Protein AF-A0A8X7BPE3-F1 (afdb_monomer)

Mean predicted aligned error: 6.21 Å

Structure (mmCIF, N/CA/C/O backbone):
data_AF-A0A8X7BPE3-F1
#
_entry.id   AF-A0A8X7BPE3-F1
#
loop_
_atom_site.group_PDB
_atom_site.id
_atom_site.type_symbol
_atom_site.label_atom_id
_atom_site.label_alt_id
_atom_site.label_comp_id
_atom_site.label_asym_id
_atom_site.label_entity_id
_atom_site.label_seq_id
_atom_site.pdbx_PDB_ins_code
_atom_site.Cartn_x
_atom_site.Cartn_y
_atom_site.Cartn_z
_atom_site.occupancy
_atom_site.B_iso_or_equiv
_atom_site.auth_seq_id
_atom_site.auth_comp_id
_atom_site.auth_asym_id
_atom_site.auth_atom_id
_atom_site.pdbx_PDB_model_num
ATOM 1 N N . MET A 1 1 ? 16.958 24.529 -6.391 1.00 48.56 1 MET A N 1
ATOM 2 C CA . MET A 1 1 ? 16.242 23.291 -6.793 1.00 48.56 1 MET A CA 1
ATOM 3 C C . MET A 1 1 ? 17.180 22.118 -7.125 1.00 48.56 1 MET A C 1
ATOM 5 O O . MET A 1 1 ? 17.005 21.049 -6.556 1.00 48.56 1 MET A O 1
ATOM 9 N N . ALA A 1 2 ? 18.217 22.294 -7.958 1.00 57.84 2 ALA A N 1
ATOM 10 C CA . ALA A 1 2 ? 19.121 21.201 -8.363 1.00 57.84 2 ALA A CA 1
ATOM 11 C C . ALA A 1 2 ? 19.972 20.578 -7.229 1.00 57.84 2 ALA A C 1
ATOM 13 O O . ALA A 1 2 ? 20.276 19.390 -7.275 1.00 57.84 2 ALA A O 1
ATOM 14 N N . GLN A 1 3 ? 20.348 21.346 -6.200 1.00 59.84 3 GLN A N 1
ATOM 15 C CA . GLN A 1 3 ? 21.132 20.833 -5.063 1.00 59.84 3 GLN A CA 1
ATOM 16 C C . GLN A 1 3 ? 20.310 19.937 -4.124 1.00 59.84 3 GLN A C 1
ATOM 18 O O . GLN A 1 3 ? 20.802 18.891 -3.713 1.00 59.84 3 GLN A O 1
ATOM 23 N N . LEU A 1 4 ? 19.047 20.291 -3.860 1.00 63.16 4 LEU A N 1
ATOM 24 C CA . LEU A 1 4 ? 18.110 19.456 -3.097 1.00 63.16 4 LEU A CA 1
ATOM 25 C C . LEU A 1 4 ? 17.845 18.131 -3.812 1.00 63.16 4 LEU A C 1
ATOM 27 O O . LEU A 1 4 ? 17.922 17.078 -3.193 1.00 63.16 4 LEU A O 1
ATOM 31 N N . LEU A 1 5 ? 17.632 18.168 -5.132 1.00 63.88 5 LEU A N 1
ATOM 32 C CA . LEU A 1 5 ? 17.463 16.955 -5.935 1.00 63.88 5 LEU A CA 1
ATOM 33 C C . LEU A 1 5 ? 18.710 16.063 -5.897 1.00 63.88 5 LEU A C 1
ATOM 35 O O . LEU A 1 5 ? 18.585 14.860 -5.690 1.00 63.88 5 LEU A O 1
ATOM 39 N N . LYS A 1 6 ? 19.915 16.634 -6.029 1.00 64.81 6 LYS A N 1
ATOM 40 C CA . LYS A 1 6 ? 21.178 15.882 -5.917 1.00 64.81 6 LYS A CA 1
ATOM 41 C C . LYS A 1 6 ? 21.373 15.277 -4.525 1.00 64.81 6 LYS A C 1
ATOM 43 O O . LYS A 1 6 ? 21.838 14.146 -4.417 1.00 64.81 6 LYS A O 1
ATOM 48 N N . TRP A 1 7 ? 21.005 16.003 -3.473 1.00 63.69 7 TRP A N 1
ATOM 49 C CA . TRP A 1 7 ? 21.092 15.535 -2.092 1.00 63.69 7 TRP A CA 1
ATOM 50 C C . TRP A 1 7 ? 20.082 14.419 -1.794 1.00 63.69 7 TRP A C 1
ATOM 52 O O . TRP A 1 7 ? 20.483 13.364 -1.308 1.00 63.69 7 TRP A O 1
ATOM 62 N N . CYS A 1 8 ? 18.815 14.578 -2.194 1.00 60.31 8 CYS A N 1
ATOM 63 C CA . CYS A 1 8 ? 17.805 13.520 -2.109 1.00 60.31 8 CYS A CA 1
ATOM 64 C C . CYS A 1 8 ? 18.257 12.264 -2.857 1.00 60.31 8 CYS A C 1
ATOM 66 O O . CYS A 1 8 ? 18.203 11.167 -2.308 1.00 60.31 8 CYS A O 1
ATOM 68 N N . ASN A 1 9 ? 18.779 12.425 -4.077 1.00 64.81 9 ASN A N 1
ATOM 69 C CA . ASN A 1 9 ? 19.257 11.300 -4.877 1.00 64.81 9 ASN A CA 1
ATOM 70 C C . ASN A 1 9 ? 20.447 10.595 -4.197 1.00 64.81 9 ASN A C 1
ATOM 72 O O . ASN A 1 9 ? 20.504 9.371 -4.133 1.00 64.81 9 ASN A O 1
ATOM 76 N N . ARG A 1 10 ? 21.357 11.354 -3.574 1.00 63.41 10 ARG A N 1
ATOM 77 C CA . ARG A 1 10 ? 22.477 10.803 -2.796 1.00 63.41 10 ARG A CA 1
ATOM 78 C C . ARG A 1 10 ? 22.010 10.006 -1.576 1.00 63.41 10 ARG A C 1
ATOM 80 O O . ARG A 1 10 ? 22.575 8.956 -1.286 1.00 63.41 10 ARG A O 1
ATOM 87 N N . ILE A 1 11 ? 20.981 10.461 -0.867 1.00 60.16 11 ILE A N 1
ATOM 88 C CA . ILE A 1 11 ? 20.431 9.737 0.292 1.00 60.16 11 ILE A CA 1
ATOM 89 C C . ILE A 1 11 ? 19.712 8.461 -0.154 1.00 60.16 11 ILE A C 1
ATOM 91 O O . ILE A 1 11 ? 19.909 7.407 0.450 1.00 60.16 11 ILE A O 1
ATOM 95 N N . VAL A 1 12 ? 18.945 8.528 -1.245 1.00 68.25 12 VAL A N 1
ATOM 96 C CA . VAL A 1 12 ? 18.270 7.362 -1.835 1.00 68.25 12 VAL A CA 1
ATOM 97 C C . VAL A 1 12 ? 19.273 6.289 -2.253 1.00 68.25 12 VAL A C 1
ATOM 99 O O . VAL A 1 12 ? 19.051 5.116 -1.968 1.00 68.25 12 VAL A O 1
ATOM 102 N N . VAL A 1 13 ? 20.396 6.682 -2.857 1.00 65.00 13 VAL A N 1
ATOM 103 C CA . VAL A 1 13 ? 21.435 5.744 -3.308 1.00 65.00 13 VAL A CA 1
ATOM 104 C C . VAL A 1 13 ? 22.275 5.198 -2.147 1.00 65.00 13 VAL A C 1
ATOM 106 O O . VAL A 1 13 ? 22.645 4.028 -2.163 1.00 65.00 13 VAL A O 1
ATOM 109 N N . THR A 1 14 ? 22.572 6.007 -1.125 1.00 67.25 14 THR A N 1
ATOM 110 C CA . THR A 1 14 ? 23.426 5.579 0.004 1.00 67.25 14 THR A CA 1
ATOM 111 C C . THR A 1 14 ? 22.692 4.727 1.036 1.00 67.25 14 THR A C 1
ATOM 113 O O . THR A 1 14 ? 23.295 3.832 1.621 1.00 67.25 14 THR A O 1
ATOM 116 N N . HIS A 1 15 ? 21.399 4.974 1.266 1.00 71.69 15 HIS A N 1
ATOM 117 C CA . HIS A 1 15 ? 20.597 4.242 2.249 1.00 71.69 15 HIS A CA 1
ATOM 118 C C . HIS A 1 15 ? 19.234 3.817 1.678 1.00 71.69 15 HIS A C 1
ATOM 120 O O . HIS A 1 15 ? 18.197 4.188 2.236 1.00 71.69 15 HIS A O 1
ATOM 126 N N . PRO A 1 16 ? 19.212 2.992 0.614 1.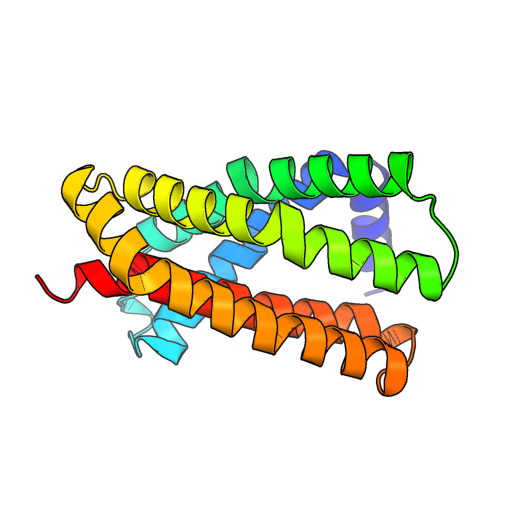00 72.75 16 PRO A N 1
ATOM 127 C CA . PRO A 1 16 ? 17.992 2.646 -0.121 1.00 72.75 16 PRO A CA 1
ATOM 128 C C . PRO A 1 16 ? 16.933 1.963 0.751 1.00 72.75 16 PRO A C 1
ATOM 130 O O . PRO A 1 16 ? 15.740 2.135 0.533 1.00 72.75 16 PRO A O 1
ATOM 133 N N . TRP A 1 17 ? 17.355 1.221 1.781 1.00 75.75 17 TRP A N 1
ATOM 134 C CA . TRP A 1 17 ? 16.440 0.652 2.773 1.00 75.75 17 TRP A CA 1
ATOM 135 C C . TRP A 1 17 ? 15.708 1.754 3.541 1.00 75.75 17 TRP A C 1
ATOM 137 O O . TRP A 1 17 ? 14.483 1.773 3.593 1.00 75.75 17 TRP A O 1
ATOM 147 N N . LYS A 1 18 ? 16.457 2.670 4.167 1.00 78.81 18 LYS A N 1
ATOM 148 C CA . LYS A 1 18 ? 15.892 3.655 5.099 1.00 78.81 18 LYS A CA 1
ATOM 149 C C . LYS A 1 18 ? 14.981 4.630 4.366 1.00 78.81 18 LYS A C 1
ATOM 151 O O . LYS A 1 18 ? 13.908 4.948 4.865 1.00 78.81 18 LYS A O 1
ATOM 156 N N . THR A 1 19 ? 15.383 5.055 3.171 1.00 82.00 19 THR A N 1
ATOM 157 C CA . THR A 1 19 ? 14.570 5.940 2.336 1.00 82.00 19 THR A CA 1
ATOM 158 C C . THR A 1 19 ? 13.284 5.268 1.893 1.00 82.00 19 THR A C 1
ATOM 160 O O . THR A 1 19 ? 12.226 5.854 2.068 1.00 82.00 19 THR A O 1
ATOM 163 N N . GLN A 1 20 ? 13.333 4.022 1.418 1.00 84.75 20 GLN A N 1
ATOM 164 C CA . GLN A 1 20 ? 12.128 3.313 0.995 1.00 84.75 20 GLN A CA 1
ATOM 165 C C . GLN A 1 20 ? 11.129 3.125 2.146 1.00 84.75 20 GLN A C 1
ATOM 167 O O . GLN A 1 20 ? 9.933 3.353 1.949 1.00 84.75 20 GLN A O 1
ATOM 172 N N . LEU A 1 21 ? 11.604 2.757 3.343 1.00 89.25 21 LEU A N 1
ATOM 173 C CA . LEU A 1 21 ? 10.738 2.622 4.517 1.00 89.25 21 LEU A CA 1
ATOM 174 C C . LEU A 1 21 ? 10.070 3.956 4.876 1.00 89.25 21 LEU A C 1
ATOM 176 O O . LEU A 1 21 ? 8.846 4.027 4.974 1.00 89.25 21 LEU A O 1
ATOM 180 N N . LEU A 1 22 ? 10.866 5.021 5.020 1.00 89.69 22 LEU A N 1
ATOM 181 C CA . LEU A 1 22 ? 10.372 6.336 5.434 1.00 89.69 22 LEU A CA 1
ATOM 182 C C . LEU A 1 22 ? 9.453 6.967 4.386 1.00 89.69 22 LEU A C 1
ATOM 184 O O . LEU A 1 22 ? 8.417 7.526 4.735 1.00 89.69 22 LEU A O 1
ATOM 188 N N . THR A 1 23 ? 9.794 6.859 3.101 1.00 88.94 23 THR A N 1
ATOM 189 C CA . THR A 1 23 ? 8.970 7.398 2.016 1.00 88.94 23 THR A CA 1
ATOM 190 C C . THR A 1 23 ? 7.629 6.676 1.927 1.00 88.94 23 THR A C 1
ATOM 192 O O . THR A 1 23 ? 6.611 7.332 1.732 1.00 88.94 23 THR A O 1
ATOM 195 N N . THR A 1 24 ? 7.593 5.355 2.128 1.00 91.31 24 THR A N 1
ATOM 196 C CA . THR A 1 24 ? 6.330 4.597 2.123 1.00 91.31 24 THR A CA 1
ATOM 197 C C . THR A 1 24 ? 5.465 4.950 3.331 1.00 91.31 24 THR A C 1
ATOM 199 O O . THR A 1 24 ? 4.272 5.192 3.172 1.00 91.31 24 THR A O 1
ATOM 202 N N . GLY A 1 25 ? 6.059 5.046 4.526 1.00 93.31 25 GLY A N 1
ATOM 203 C CA . GLY A 1 25 ? 5.356 5.511 5.723 1.00 93.31 25 GLY A CA 1
ATOM 204 C C . GLY A 1 25 ? 4.753 6.901 5.543 1.00 93.31 25 GLY A C 1
ATOM 205 O O . GLY A 1 25 ? 3.567 7.104 5.792 1.00 93.31 25 GLY A O 1
ATOM 206 N N . PHE A 1 26 ? 5.544 7.846 5.035 1.00 94.19 26 PHE A N 1
ATOM 207 C CA . PHE A 1 26 ? 5.082 9.204 4.753 1.00 94.19 26 PHE A CA 1
ATOM 208 C C . PHE A 1 26 ? 3.960 9.240 3.705 1.00 94.19 26 PHE A C 1
ATOM 210 O O . PHE A 1 26 ? 2.970 9.957 3.874 1.00 94.19 26 PHE A O 1
ATOM 217 N N . LEU A 1 27 ? 4.091 8.447 2.637 1.00 93.12 27 LEU A N 1
ATOM 218 C CA . LEU A 1 27 ? 3.077 8.334 1.593 1.00 93.12 27 LEU A CA 1
ATOM 219 C C . LEU A 1 27 ? 1.754 7.816 2.165 1.00 93.12 27 LEU A C 1
ATOM 221 O O . LEU A 1 27 ? 0.709 8.403 1.897 1.00 93.12 27 LEU A O 1
ATOM 225 N N . MET A 1 28 ? 1.788 6.755 2.973 1.00 95.12 28 MET A N 1
ATOM 226 C CA . MET A 1 28 ? 0.581 6.190 3.583 1.00 95.12 28 MET A CA 1
ATOM 227 C C . MET A 1 28 ? -0.048 7.132 4.611 1.00 95.12 28 MET A C 1
ATOM 229 O O . MET A 1 28 ? -1.265 7.279 4.617 1.00 95.12 28 MET A O 1
ATOM 233 N N . ALA A 1 29 ? 0.759 7.833 5.411 1.00 95.12 29 ALA A N 1
ATOM 234 C CA . ALA A 1 29 ? 0.270 8.865 6.325 1.00 95.12 29 ALA A CA 1
ATOM 235 C C . ALA A 1 29 ? -0.461 9.989 5.574 1.00 95.12 29 ALA A C 1
ATOM 237 O O . ALA A 1 29 ? -1.569 10.375 5.937 1.00 95.12 29 ALA A O 1
ATOM 238 N N . THR A 1 30 ? 0.132 10.475 4.481 1.00 94.94 30 THR A N 1
ATOM 239 C CA . THR A 1 30 ? -0.481 11.508 3.636 1.00 94.94 30 THR A CA 1
ATOM 240 C C . THR A 1 30 ? -1.756 10.986 2.973 1.00 94.94 30 THR A C 1
ATOM 242 O O . THR A 1 30 ? -2.759 11.691 2.913 1.00 94.94 30 THR A O 1
ATOM 245 N N . SER A 1 31 ? -1.747 9.733 2.521 1.00 94.38 31 SER A N 1
ATOM 246 C CA . SER A 1 31 ? -2.910 9.092 1.902 1.00 94.38 31 SER A CA 1
ATOM 247 C C . SER A 1 31 ? -4.083 8.958 2.875 1.00 94.38 31 SER A C 1
ATOM 249 O O . SER A 1 31 ? -5.224 9.154 2.463 1.00 94.38 31 SER A O 1
ATOM 251 N N . ASP A 1 32 ? -3.813 8.678 4.154 1.00 95.44 32 ASP A N 1
ATOM 252 C CA . ASP A 1 32 ? -4.830 8.627 5.209 1.00 95.44 32 ASP A CA 1
ATOM 253 C C . ASP A 1 32 ? -5.394 10.018 5.538 1.00 95.44 32 ASP A C 1
ATOM 255 O O . ASP A 1 32 ? -6.607 10.173 5.636 1.00 95.44 32 ASP A O 1
ATOM 259 N N . VAL A 1 33 ? -4.555 11.060 5.588 1.00 95.12 33 VAL A N 1
ATOM 260 C CA . VAL A 1 33 ? -5.036 12.452 5.707 1.00 95.12 33 VAL A CA 1
ATOM 261 C C . VAL A 1 33 ? -5.970 12.812 4.546 1.00 95.12 33 VAL A C 1
ATOM 263 O O . VAL A 1 33 ? -7.022 13.424 4.753 1.00 95.12 33 VAL A O 1
ATOM 266 N N . ILE A 1 34 ? -5.623 12.404 3.322 1.00 93.94 34 ILE A N 1
ATOM 267 C CA . ILE A 1 34 ? -6.484 12.596 2.148 1.00 93.94 34 ILE A CA 1
ATOM 268 C C . ILE A 1 34 ? -7.774 11.780 2.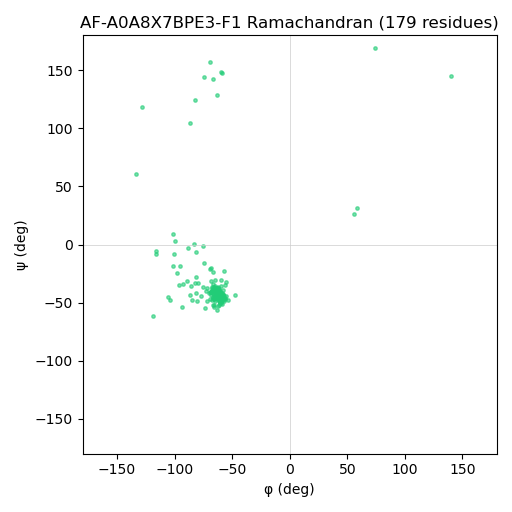289 1.00 93.94 34 ILE A C 1
ATOM 270 O O . ILE A 1 34 ? -8.837 12.287 1.955 1.00 93.94 34 ILE A O 1
ATOM 274 N N . ALA A 1 35 ? -7.727 10.557 2.820 1.00 93.19 35 ALA A N 1
ATOM 275 C CA . ALA A 1 35 ? -8.926 9.739 3.012 1.00 93.19 35 ALA A CA 1
ATOM 276 C C . ALA A 1 35 ? -9.895 10.413 3.991 1.00 93.19 35 ALA A C 1
ATOM 278 O O . ALA A 1 35 ? -11.073 10.591 3.681 1.00 93.19 35 ALA A O 1
ATOM 279 N N . GLN A 1 36 ? -9.375 10.884 5.124 1.00 92.56 36 GLN A N 1
ATOM 280 C CA . GLN A 1 36 ? -10.162 11.577 6.139 1.00 92.56 36 GLN A CA 1
ATOM 281 C C . GLN A 1 36 ? -10.787 12.879 5.606 1.00 92.56 36 GLN A C 1
ATOM 283 O O . GLN A 1 36 ? -11.942 13.181 5.892 1.00 92.56 36 GLN A O 1
ATOM 288 N N . THR A 1 37 ? -10.055 13.648 4.796 1.00 92.50 37 THR A N 1
ATOM 289 C CA . THR A 1 37 ? -10.525 14.957 4.308 1.00 92.50 37 THR A CA 1
ATOM 290 C C . THR A 1 37 ? -11.367 14.874 3.034 1.00 92.50 37 THR A C 1
ATOM 292 O O . THR A 1 37 ? -12.398 15.535 2.942 1.00 92.50 37 THR A O 1
ATOM 295 N N . ALA A 1 38 ? -10.961 14.075 2.047 1.00 91.25 38 ALA A N 1
ATOM 296 C CA . ALA A 1 38 ? -11.590 14.027 0.727 1.00 91.25 38 ALA A CA 1
ATOM 297 C C . ALA A 1 38 ? -12.690 12.962 0.610 1.00 91.25 38 ALA A C 1
ATOM 299 O O . ALA A 1 38 ? -13.671 13.193 -0.095 1.00 91.25 38 ALA A O 1
ATOM 300 N N . ILE A 1 39 ? -12.548 11.816 1.290 1.00 90.06 39 ILE A N 1
ATOM 301 C CA . ILE A 1 39 ? -13.542 10.728 1.245 1.00 90.06 39 ILE A CA 1
ATOM 302 C C . ILE A 1 39 ? -14.524 10.865 2.407 1.00 90.06 39 ILE A C 1
ATOM 304 O O . ILE A 1 39 ? -15.730 10.954 2.193 1.00 90.06 39 ILE A O 1
ATOM 308 N N . GLU A 1 40 ? -14.009 10.950 3.634 1.00 89.19 40 GLU A N 1
ATOM 309 C CA . GLU A 1 40 ? -14.836 11.034 4.848 1.00 89.19 40 GLU A CA 1
ATOM 310 C C . GLU A 1 40 ? -15.340 12.456 5.134 1.00 89.19 40 GLU A C 1
ATOM 312 O O . GLU A 1 40 ? -16.162 12.650 6.026 1.00 89.19 40 GLU A O 1
ATOM 317 N N . LYS A 1 41 ? -14.878 13.455 4.365 1.00 90.06 41 LYS A N 1
ATOM 318 C CA . LYS A 1 41 ? -15.283 14.869 4.464 1.00 90.06 41 LYS A CA 1
ATOM 319 C C . LYS A 1 41 ? -15.086 15.480 5.862 1.00 90.06 41 LYS A C 1
ATOM 321 O O . LYS A 1 41 ? -15.769 16.446 6.207 1.00 90.06 41 LYS A O 1
ATOM 326 N N . LYS A 1 42 ? -14.138 14.959 6.651 1.00 88.12 42 LYS A N 1
ATOM 327 C CA . LYS A 1 42 ? -13.770 15.519 7.959 1.00 88.12 42 LYS A CA 1
ATOM 328 C C . LYS A 1 42 ? -13.121 16.887 7.788 1.00 88.12 42 LYS A C 1
ATOM 330 O O . LYS A 1 42 ? -12.333 17.117 6.864 1.00 88.12 42 LYS A O 1
ATOM 335 N N . LYS A 1 43 ? -13.408 17.809 8.707 1.00 89.69 43 LYS A N 1
ATOM 336 C CA . LYS A 1 43 ? -12.704 19.099 8.757 1.00 89.69 43 LYS A CA 1
ATOM 337 C C . LYS A 1 43 ? -11.255 18.877 9.187 1.00 89.69 43 LYS A C 1
ATOM 339 O O . LYS A 1 43 ? -10.945 17.934 9.902 1.00 89.69 43 LYS A O 1
ATOM 344 N N . VAL A 1 44 ? -10.362 19.811 8.853 1.00 83.44 44 VAL A N 1
ATOM 345 C CA . VAL A 1 44 ? -8.932 19.723 9.226 1.00 83.44 44 VAL A CA 1
ATOM 346 C C . VAL A 1 44 ? -8.725 19.546 10.740 1.00 83.44 44 VAL A C 1
ATOM 348 O O . VAL A 1 44 ? -7.801 18.862 11.163 1.00 83.44 44 VAL A O 1
ATOM 351 N N . LYS A 1 45 ? -9.608 20.121 11.567 1.00 86.12 45 LYS A N 1
ATOM 352 C CA . LYS A 1 45 ? -9.564 19.987 13.035 1.00 86.12 45 LYS A CA 1
ATOM 353 C C . LYS A 1 45 ? -10.030 18.620 13.554 1.00 86.12 45 LYS A C 1
ATOM 355 O O . LYS A 1 45 ? -9.780 18.308 14.709 1.00 86.12 45 LYS A O 1
ATOM 360 N N . GLU A 1 46 ? -10.716 17.844 12.723 1.00 88.31 46 GLU A N 1
ATOM 361 C CA . GLU A 1 46 ? -11.285 16.528 13.044 1.00 88.31 46 GLU A CA 1
ATOM 362 C C . GLU A 1 46 ? -10.391 15.384 12.538 1.00 88.31 46 GLU A C 1
ATOM 364 O O . GLU A 1 46 ? -10.748 14.217 12.676 1.00 88.31 46 GLU A O 1
ATOM 369 N N . ILE A 1 47 ? -9.232 15.703 11.945 1.00 90.88 47 ILE A N 1
ATOM 370 C CA . ILE A 1 47 ? -8.249 14.699 11.529 1.00 90.88 47 ILE A CA 1
ATOM 371 C C . ILE A 1 47 ? -7.742 13.961 12.767 1.00 90.88 47 ILE A C 1
ATOM 373 O O . ILE A 1 47 ? -7.275 14.582 13.719 1.00 90.88 47 ILE A O 1
ATOM 377 N N . GLU A 1 48 ? -7.774 12.634 12.721 1.00 92.56 48 GLU A N 1
ATOM 378 C CA . GLU A 1 48 ? -7.338 11.741 13.791 1.00 92.56 48 GLU A CA 1
ATOM 379 C C . GLU A 1 48 ? -5.828 11.459 13.690 1.00 92.56 48 GLU A C 1
ATOM 381 O O . GLU A 1 48 ? -5.408 10.643 12.859 1.00 92.56 48 GLU A O 1
ATOM 386 N N . PRO A 1 49 ? -4.972 12.052 14.547 1.00 92.88 49 PRO A N 1
ATOM 387 C CA . PRO A 1 49 ? -3.519 11.916 14.409 1.00 92.88 49 PRO A CA 1
ATOM 388 C C . PRO A 1 49 ? -3.035 10.492 14.693 1.00 92.88 49 PRO A C 1
ATOM 390 O O . PRO A 1 49 ? -2.064 10.028 14.097 1.00 92.88 49 PRO A O 1
ATOM 393 N N . LEU A 1 50 ? -3.730 9.771 15.580 1.00 93.00 50 LEU A N 1
ATOM 394 C CA . LEU A 1 50 ? -3.422 8.377 15.892 1.00 93.00 50 LEU A CA 1
ATOM 395 C C . LEU A 1 50 ? -3.625 7.473 14.671 1.00 93.00 50 LEU A C 1
ATOM 397 O O . LEU A 1 50 ? -2.816 6.578 14.429 1.00 93.00 50 LEU A O 1
ATOM 401 N N . ARG A 1 51 ? -4.671 7.723 13.878 1.00 91.94 51 ARG A N 1
ATOM 402 C CA . ARG A 1 51 ? -4.948 6.982 12.646 1.00 91.94 51 ARG A CA 1
ATOM 403 C C . ARG A 1 51 ? -3.870 7.240 11.593 1.00 91.94 51 ARG A C 1
ATOM 405 O O . ARG A 1 51 ? -3.299 6.285 11.069 1.00 91.94 51 ARG A O 1
ATOM 412 N N . VAL A 1 52 ? -3.484 8.502 11.408 1.00 95.06 52 VAL A N 1
ATOM 413 C CA . VAL A 1 52 ? -2.356 8.881 10.539 1.00 95.06 52 VAL A CA 1
ATOM 414 C C . VAL A 1 52 ? -1.063 8.191 10.993 1.00 95.06 52 VAL A C 1
ATOM 416 O O . VAL A 1 52 ? -0.333 7.632 10.175 1.00 95.06 52 VAL A O 1
ATOM 419 N N . GLY A 1 53 ? -0.803 8.159 12.305 1.00 95.00 53 GLY A N 1
ATOM 420 C CA . GLY A 1 53 ? 0.343 7.467 12.898 1.00 95.00 53 GLY A CA 1
ATOM 421 C C . GLY A 1 53 ? 0.333 5.952 12.660 1.00 95.00 53 GLY A C 1
ATOM 422 O O . GLY A 1 53 ? 1.366 5.380 12.310 1.00 95.00 53 GLY A O 1
ATOM 423 N N . ARG A 1 54 ? -0.830 5.295 12.769 1.00 94.31 54 ARG A N 1
ATOM 424 C CA . ARG A 1 54 ? -0.995 3.866 12.440 1.00 94.31 54 ARG A CA 1
ATOM 425 C C . ARG A 1 54 ? -0.708 3.590 10.966 1.00 94.31 54 ARG A C 1
ATOM 427 O O . ARG A 1 54 ? -0.012 2.626 10.666 1.00 94.31 54 ARG A O 1
ATOM 434 N N . PHE A 1 55 ? -1.176 4.442 10.054 1.00 93.81 55 PHE A N 1
ATOM 435 C CA . PHE A 1 55 ? -0.886 4.311 8.621 1.00 93.81 55 PHE A CA 1
ATOM 436 C C . PHE A 1 55 ? 0.586 4.569 8.292 1.00 93.81 55 PHE A C 1
ATOM 438 O O . PHE A 1 55 ? 1.168 3.844 7.482 1.00 93.81 55 PHE A O 1
ATOM 445 N N . ALA A 1 56 ? 1.223 5.524 8.973 1.00 95.81 56 ALA A N 1
ATOM 446 C CA . ALA A 1 56 ? 2.666 5.731 8.888 1.00 95.81 56 ALA A CA 1
ATOM 447 C C . ALA A 1 56 ? 3.441 4.480 9.332 1.00 95.81 56 ALA A C 1
ATOM 449 O O . ALA A 1 56 ? 4.386 4.051 8.661 1.00 95.81 56 ALA A O 1
ATOM 450 N N . PHE A 1 57 ? 3.019 3.871 10.443 1.00 95.62 57 PHE A N 1
ATOM 451 C CA . PHE A 1 57 ? 3.609 2.647 10.975 1.00 95.62 57 PHE A CA 1
ATOM 452 C C . PHE A 1 57 ? 3.394 1.454 10.037 1.00 95.62 57 PHE A C 1
ATOM 454 O O . PHE A 1 57 ? 4.359 0.770 9.701 1.00 95.62 57 PHE A O 1
ATOM 461 N N . LEU A 1 58 ? 2.171 1.246 9.537 1.00 94.44 58 LEU A N 1
ATOM 462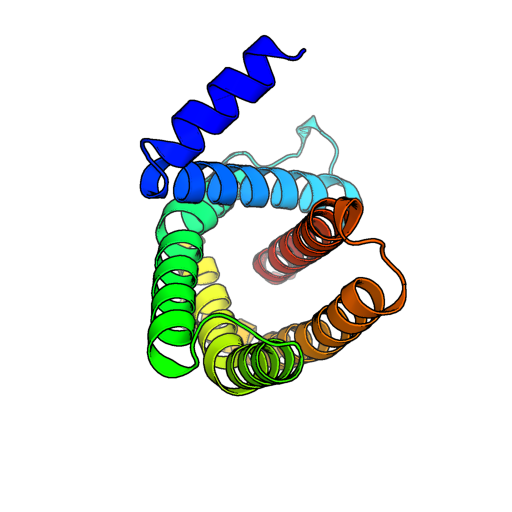 C CA . LEU A 1 58 ? 1.862 0.229 8.526 1.00 94.44 58 LEU A CA 1
ATOM 463 C C . LEU A 1 58 ? 2.761 0.379 7.296 1.00 94.44 58 LEU A C 1
ATOM 465 O O . LEU A 1 58 ? 3.365 -0.597 6.852 1.00 94.44 58 LEU A O 1
ATOM 469 N N . GLY A 1 59 ? 2.909 1.599 6.778 1.00 92.31 59 GLY A N 1
ATOM 470 C CA . GLY A 1 59 ? 3.767 1.868 5.627 1.00 92.31 59 GLY A CA 1
ATOM 471 C C . GLY A 1 59 ? 5.236 1.544 5.883 1.00 92.31 59 GLY A C 1
ATOM 472 O O . GLY A 1 59 ? 5.879 0.882 5.067 1.00 92.31 59 GLY A O 1
ATOM 473 N N . THR A 1 60 ? 5.755 1.967 7.035 1.00 92.56 60 THR A N 1
ATOM 474 C CA . THR A 1 60 ? 7.182 1.859 7.374 1.00 92.56 60 THR A CA 1
ATOM 475 C C . THR A 1 60 ? 7.580 0.444 7.792 1.00 92.56 60 THR A C 1
ATOM 477 O O . THR A 1 60 ? 8.624 -0.053 7.373 1.00 92.56 60 THR A O 1
ATOM 480 N N . CYS A 1 61 ? 6.775 -0.208 8.629 1.00 93.81 61 CYS A N 1
ATOM 481 C CA . CYS A 1 61 ? 7.147 -1.444 9.320 1.00 93.81 61 CYS A CA 1
ATOM 482 C C . CYS A 1 61 ? 6.550 -2.704 8.688 1.00 93.81 61 CYS A C 1
ATOM 484 O O . CYS A 1 61 ? 7.067 -3.791 8.931 1.00 93.81 61 CYS A O 1
ATOM 486 N N . PHE A 1 62 ? 5.502 -2.578 7.870 1.00 93.81 62 PHE A N 1
ATOM 487 C CA . PHE A 1 62 ? 4.826 -3.723 7.261 1.00 93.81 62 PHE A CA 1
ATOM 488 C C . PHE A 1 62 ? 4.893 -3.683 5.730 1.00 93.81 62 PHE A C 1
ATOM 490 O O . PHE A 1 62 ? 5.511 -4.549 5.112 1.00 93.81 62 PHE A O 1
ATOM 497 N N . VAL A 1 63 ? 4.330 -2.648 5.104 1.00 93.19 63 VAL A N 1
ATOM 498 C CA . VAL A 1 63 ? 4.194 -2.573 3.642 1.00 93.19 63 VAL A CA 1
ATOM 499 C C . VAL A 1 63 ? 5.555 -2.485 2.954 1.00 93.19 63 VAL A C 1
ATOM 501 O O . VAL A 1 63 ? 5.848 -3.287 2.067 1.00 93.19 63 VAL A O 1
ATOM 504 N N . ALA A 1 64 ? 6.418 -1.553 3.366 1.00 91.88 64 ALA A N 1
ATOM 505 C CA . ALA A 1 64 ? 7.698 -1.348 2.693 1.00 91.88 64 ALA A CA 1
ATOM 506 C C . ALA A 1 64 ? 8.667 -2.546 2.795 1.00 91.88 64 ALA A C 1
ATOM 508 O O . ALA A 1 64 ? 9.224 -2.922 1.758 1.00 91.88 64 ALA A O 1
ATOM 509 N N . PRO A 1 65 ? 8.865 -3.200 3.963 1.00 93.69 65 PRO A N 1
ATOM 510 C CA . PRO A 1 65 ? 9.712 -4.391 4.048 1.00 93.69 65 PRO A CA 1
ATOM 511 C C . PRO A 1 65 ? 9.192 -5.560 3.204 1.00 93.69 65 PRO A C 1
ATOM 513 O O . PRO A 1 65 ? 9.983 -6.223 2.524 1.00 93.69 65 PRO A O 1
ATOM 516 N N . ILE A 1 66 ? 7.873 -5.793 3.207 1.00 93.50 66 ILE A N 1
ATOM 517 C CA . ILE A 1 66 ? 7.248 -6.883 2.447 1.00 93.50 66 ILE A CA 1
ATOM 518 C C . ILE A 1 66 ? 7.386 -6.632 0.945 1.00 93.50 66 ILE A C 1
ATOM 520 O O . ILE A 1 66 ? 7.919 -7.489 0.240 1.00 93.50 66 ILE A O 1
ATOM 524 N N . LEU A 1 67 ? 6.993 -5.447 0.459 1.00 90.69 67 LEU A N 1
ATOM 525 C CA . LEU A 1 67 ? 7.104 -5.094 -0.960 1.00 90.69 67 LEU A CA 1
ATOM 526 C C . LEU A 1 67 ? 8.547 -5.177 -1.450 1.00 90.69 67 LEU A C 1
ATOM 528 O O . LEU A 1 67 ? 8.814 -5.735 -2.510 1.00 90.69 67 LEU A O 1
ATOM 532 N N . ARG A 1 68 ? 9.504 -4.665 -0.670 1.00 89.56 68 ARG A N 1
ATOM 533 C CA . ARG A 1 68 ? 10.925 -4.739 -1.023 1.00 89.56 68 ARG A CA 1
ATOM 534 C C . ARG A 1 68 ? 11.397 -6.182 -1.161 1.00 89.56 68 ARG A C 1
ATOM 536 O O . ARG A 1 68 ? 12.095 -6.514 -2.116 1.00 89.56 68 ARG A O 1
ATOM 543 N N . THR A 1 69 ? 11.039 -7.031 -0.203 1.00 90.94 69 THR A N 1
ATOM 544 C CA . THR A 1 69 ? 11.425 -8.446 -0.216 1.00 90.94 69 THR A CA 1
ATOM 545 C C . THR A 1 69 ? 10.814 -9.157 -1.417 1.00 90.94 69 THR A C 1
ATOM 547 O O . THR A 1 69 ? 11.528 -9.850 -2.139 1.00 90.94 69 THR A O 1
ATOM 550 N N . TRP A 1 70 ? 9.532 -8.914 -1.687 1.00 92.56 70 TRP A N 1
ATOM 551 C CA . TRP A 1 70 ? 8.825 -9.477 -2.830 1.00 92.56 70 TRP A CA 1
ATOM 552 C C . TRP A 1 70 ? 9.427 -9.044 -4.171 1.00 92.56 70 TRP A C 1
ATOM 554 O O . TRP A 1 70 ? 9.756 -9.893 -4.999 1.00 92.56 70 TRP A O 1
ATOM 564 N N . TYR A 1 71 ? 9.676 -7.747 -4.368 1.00 88.25 71 TYR A N 1
ATOM 565 C CA . TYR A 1 71 ? 10.302 -7.267 -5.599 1.00 88.25 71 TYR A CA 1
ATOM 566 C C . TYR A 1 71 ? 11.714 -7.828 -5.786 1.00 88.25 71 TYR A C 1
ATOM 568 O O . TYR A 1 71 ? 12.065 -8.220 -6.895 1.00 88.25 71 TYR A O 1
ATOM 576 N N . ASN A 1 72 ? 12.502 -7.981 -4.716 1.00 88.31 72 ASN A N 1
ATOM 577 C CA . ASN A 1 72 ? 13.801 -8.656 -4.805 1.00 88.31 72 ASN A CA 1
ATOM 578 C C . ASN A 1 72 ? 13.671 -10.128 -5.240 1.00 88.31 72 ASN A C 1
ATOM 580 O O . ASN A 1 72 ? 14.524 -10.620 -5.979 1.00 88.31 72 ASN A O 1
ATOM 584 N N . VAL A 1 73 ? 12.628 -10.838 -4.795 1.00 90.06 73 VAL A N 1
ATOM 585 C CA . VAL A 1 73 ? 12.334 -12.212 -5.242 1.00 90.06 73 VAL A CA 1
ATOM 586 C C . VAL A 1 73 ? 11.950 -12.227 -6.721 1.00 90.06 73 VAL A C 1
ATOM 588 O O . VAL A 1 73 ? 12.490 -13.033 -7.479 1.00 90.06 73 VAL A O 1
ATOM 591 N N . LEU A 1 74 ? 11.080 -11.316 -7.163 1.00 86.88 74 LEU A N 1
ATOM 592 C CA . LEU A 1 74 ? 10.689 -11.201 -8.572 1.00 86.88 74 LEU A CA 1
ATOM 593 C C . LEU A 1 74 ? 11.879 -10.888 -9.486 1.00 86.88 74 LEU A C 1
ATOM 595 O O . LEU A 1 74 ? 12.007 -11.488 -10.553 1.00 86.88 74 LEU A O 1
ATOM 599 N N . GLU A 1 75 ? 12.778 -9.992 -9.071 1.00 86.62 75 GLU A N 1
ATOM 600 C CA . GLU A 1 75 ? 13.990 -9.681 -9.837 1.00 86.62 75 GLU A CA 1
ATOM 601 C C . GLU A 1 75 ? 14.919 -10.895 -9.958 1.00 86.62 75 GLU A C 1
ATOM 603 O O . GLU A 1 75 ? 15.381 -11.209 -11.055 1.00 86.62 75 GLU A O 1
ATOM 608 N N . LYS A 1 76 ? 15.150 -11.624 -8.857 1.00 87.00 76 LYS A N 1
ATOM 609 C CA . LYS A 1 76 ? 16.014 -12.818 -8.855 1.00 87.00 76 LYS A CA 1
ATOM 610 C C . LYS A 1 76 ? 15.442 -13.981 -9.664 1.00 87.00 76 LYS A C 1
ATOM 612 O O . LYS A 1 76 ? 16.208 -14.743 -10.241 1.00 87.00 76 LYS A O 1
ATOM 617 N N . THR A 1 77 ? 14.120 -14.140 -9.684 1.00 86.31 77 THR A N 1
ATOM 618 C CA . THR A 1 77 ? 13.456 -15.290 -10.321 1.00 86.31 77 THR A CA 1
ATOM 619 C C . THR A 1 77 ? 13.135 -15.068 -11.797 1.00 86.31 77 THR A C 1
ATOM 621 O O . THR A 1 77 ? 13.140 -16.029 -12.561 1.00 86.31 77 THR A O 1
ATOM 624 N N . MET A 1 78 ? 12.857 -13.829 -12.218 1.00 82.38 78 MET A N 1
ATOM 625 C CA . MET A 1 78 ? 12.384 -13.531 -13.581 1.00 82.38 78 MET A CA 1
ATOM 626 C C . MET A 1 78 ? 13.341 -12.668 -14.410 1.00 82.38 78 MET A C 1
ATOM 628 O O . MET A 1 78 ? 13.090 -12.476 -15.599 1.00 82.38 78 MET A O 1
ATOM 632 N N . GLY A 1 79 ? 14.432 -12.166 -13.819 1.00 75.94 79 GLY A N 1
ATOM 633 C CA . GLY A 1 79 ? 15.405 -11.301 -14.490 1.00 75.94 79 GLY A CA 1
ATOM 634 C C . GLY A 1 79 ? 14.894 -9.874 -14.723 1.00 75.94 79 GLY A C 1
ATOM 635 O O . GLY A 1 79 ? 13.718 -9.575 -14.532 1.00 75.94 79 GLY A O 1
ATOM 636 N N . ALA A 1 80 ? 15.780 -8.961 -15.129 1.00 64.56 80 ALA A N 1
ATOM 637 C CA . ALA A 1 80 ? 15.510 -7.518 -15.074 1.00 64.56 80 ALA A CA 1
ATOM 638 C C . ALA A 1 80 ? 14.965 -6.880 -16.373 1.00 64.56 80 ALA A C 1
ATOM 640 O O . ALA A 1 80 ? 14.410 -5.784 -16.310 1.00 64.56 80 ALA A O 1
ATOM 641 N N . VAL A 1 81 ? 15.106 -7.507 -17.554 1.00 66.50 81 VAL A N 1
ATOM 642 C CA . VAL A 1 81 ? 15.024 -6.763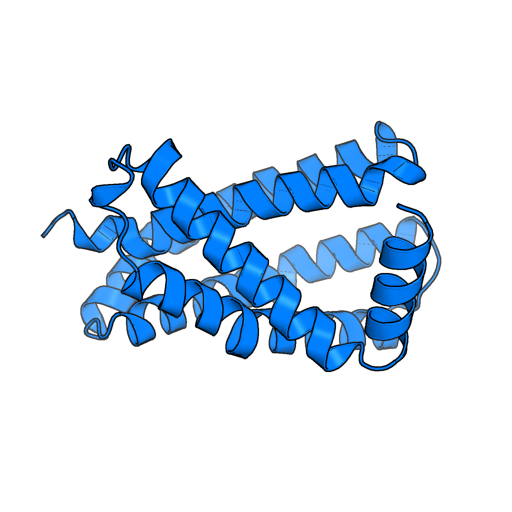 -18.834 1.00 66.50 81 VAL A CA 1
ATOM 643 C C . VAL A 1 81 ? 14.036 -7.357 -19.844 1.00 66.50 81 VAL A C 1
ATOM 645 O O . VAL A 1 81 ? 14.236 -8.453 -20.352 1.00 66.50 81 VAL A O 1
ATOM 648 N N . GLY A 1 82 ? 13.008 -6.584 -20.212 1.00 66.81 82 GLY A N 1
ATOM 649 C CA . GLY A 1 82 ? 12.128 -6.858 -21.360 1.00 66.81 82 GLY A CA 1
ATOM 650 C C . GLY A 1 82 ? 10.649 -6.561 -21.091 1.00 66.81 82 GLY A C 1
ATOM 651 O O . GLY A 1 82 ? 10.154 -6.793 -19.990 1.00 66.81 82 GLY A O 1
ATOM 652 N N . ARG A 1 83 ? 9.907 -6.080 -22.104 1.00 64.69 83 ARG A N 1
ATOM 653 C CA . ARG A 1 83 ? 8.461 -5.773 -21.976 1.00 64.69 83 ARG A CA 1
ATOM 654 C C . ARG A 1 83 ? 7.639 -7.003 -21.572 1.00 64.69 83 ARG A C 1
ATOM 656 O O . ARG A 1 83 ? 6.796 -6.910 -20.685 1.00 64.69 83 ARG A O 1
ATOM 663 N N . THR A 1 84 ? 7.937 -8.159 -22.163 1.00 73.94 84 THR A N 1
ATOM 664 C CA . THR A 1 84 ? 7.286 -9.439 -21.836 1.00 73.94 84 THR A CA 1
ATOM 665 C C . THR A 1 84 ? 7.581 -9.881 -20.401 1.00 73.94 84 THR A C 1
ATOM 667 O O . THR A 1 84 ? 6.701 -10.405 -19.724 1.00 73.94 84 THR A O 1
ATOM 670 N N . ILE A 1 85 ? 8.792 -9.608 -19.900 1.00 80.50 85 ILE A N 1
ATOM 671 C CA . ILE A 1 85 ? 9.169 -9.887 -18.507 1.00 80.50 85 ILE A CA 1
ATOM 672 C C . ILE A 1 85 ? 8.397 -8.972 -17.552 1.00 80.50 85 ILE A C 1
ATOM 674 O O . ILE A 1 85 ? 7.892 -9.445 -16.538 1.00 80.50 85 ILE A O 1
ATOM 678 N N . GLY A 1 86 ? 8.233 -7.690 -17.896 1.00 79.38 86 GLY A N 1
ATOM 679 C CA . GLY A 1 86 ? 7.422 -6.747 -17.119 1.00 79.38 86 GLY A CA 1
ATOM 680 C C . GLY A 1 86 ? 5.963 -7.193 -16.975 1.00 79.38 86 GLY A C 1
ATOM 681 O O . GLY A 1 86 ? 5.441 -7.227 -15.863 1.00 79.38 86 GLY A O 1
ATOM 682 N N . LEU A 1 87 ? 5.331 -7.619 -18.074 1.00 80.25 87 LEU A N 1
ATOM 683 C CA . LEU A 1 87 ? 3.967 -8.162 -18.042 1.00 80.25 87 LEU A CA 1
ATOM 684 C C . LEU A 1 87 ? 3.879 -9.444 -17.208 1.00 80.25 87 LEU A C 1
ATOM 686 O O . LEU A 1 87 ? 2.965 -9.587 -16.401 1.00 80.25 87 LEU A O 1
ATOM 690 N N . ARG A 1 88 ? 4.852 -10.353 -17.339 1.00 84.62 88 ARG A N 1
ATOM 691 C CA . ARG A 1 88 ? 4.892 -11.589 -16.546 1.00 84.62 88 ARG A CA 1
ATOM 692 C C . ARG A 1 88 ? 5.035 -11.309 -15.048 1.00 84.62 88 ARG A C 1
ATOM 694 O O . ARG A 1 88 ? 4.308 -11.903 -14.256 1.00 84.62 88 ARG A O 1
ATOM 701 N N . LYS A 1 89 ? 5.927 -10.388 -14.665 1.00 86.62 89 LYS A N 1
ATOM 702 C CA . LYS A 1 89 ? 6.092 -9.943 -13.272 1.00 86.62 89 LYS A CA 1
ATOM 703 C C . LYS A 1 89 ? 4.799 -9.350 -12.727 1.00 86.62 89 LYS A C 1
ATOM 705 O O . LYS A 1 89 ? 4.395 -9.719 -11.633 1.00 86.62 89 LYS A O 1
ATOM 710 N N . MET A 1 90 ? 4.124 -8.502 -13.507 1.00 86.81 90 MET A N 1
ATOM 711 C CA . MET A 1 90 ? 2.824 -7.941 -13.134 1.00 86.81 90 MET A CA 1
ATOM 712 C C . MET A 1 90 ? 1.782 -9.041 -12.920 1.00 86.81 90 MET A C 1
ATOM 714 O O . MET A 1 90 ? 1.103 -9.040 -11.904 1.00 86.81 90 MET A O 1
ATOM 718 N N . MET A 1 91 ? 1.667 -10.011 -13.830 1.00 88.56 91 MET A N 1
ATOM 719 C CA . MET A 1 91 ? 0.709 -11.109 -13.664 1.00 88.56 91 MET A CA 1
ATOM 720 C C . MET A 1 91 ? 0.989 -11.924 -12.400 1.00 88.56 91 MET A C 1
ATOM 722 O O . MET A 1 91 ? 0.063 -12.251 -11.667 1.00 88.56 91 MET A O 1
ATOM 726 N N . VAL A 1 92 ? 2.255 -12.229 -12.114 1.00 91.12 92 VAL A N 1
ATOM 727 C CA . VAL A 1 92 ? 2.619 -12.995 -10.914 1.00 91.12 92 VAL A CA 1
ATOM 728 C C . VAL A 1 92 ? 2.365 -12.191 -9.640 1.00 91.12 92 VAL A C 1
ATOM 730 O O . VAL A 1 92 ? 1.839 -12.731 -8.669 1.00 91.12 92 VAL A O 1
ATOM 733 N N . ASP A 1 93 ? 2.686 -10.901 -9.652 1.00 90.31 93 ASP A N 1
ATOM 734 C CA . ASP A 1 93 ? 2.392 -9.984 -8.553 1.00 90.31 93 ASP A CA 1
ATOM 735 C C . ASP A 1 93 ? 0.887 -9.913 -8.254 1.00 90.31 93 ASP A C 1
ATOM 737 O O . ASP A 1 93 ? 0.455 -10.044 -7.108 1.00 90.31 93 ASP A O 1
ATOM 741 N N . GLN A 1 94 ? 0.068 -9.790 -9.295 1.00 91.25 94 GLN A N 1
ATOM 742 C CA . GLN A 1 94 ? -1.381 -9.695 -9.163 1.00 91.25 94 GLN A CA 1
ATOM 743 C C . GLN A 1 94 ? -2.022 -11.029 -8.755 1.00 91.25 94 GLN A C 1
ATOM 745 O O . GLN A 1 94 ? -2.954 -11.034 -7.958 1.00 91.25 94 GLN A O 1
ATOM 750 N N . LEU A 1 95 ? -1.533 -12.170 -9.248 1.00 90.75 95 LEU A N 1
ATOM 751 C CA . LEU A 1 95 ? -2.154 -13.473 -8.980 1.00 90.75 95 LEU A CA 1
ATOM 752 C C . LEU A 1 95 ? -1.690 -14.121 -7.672 1.00 90.75 95 LEU A C 1
ATOM 754 O O . LEU A 1 95 ? -2.489 -14.783 -7.017 1.00 90.75 95 LEU A O 1
ATOM 758 N N . LEU A 1 96 ? -0.419 -13.963 -7.293 1.00 90.94 96 LEU A N 1
ATOM 759 C CA . LEU A 1 96 ? 0.141 -14.653 -6.125 1.00 90.94 96 LEU A CA 1
ATOM 760 C C . LEU A 1 96 ? 0.288 -13.729 -4.922 1.00 90.94 96 LEU A C 1
ATOM 762 O O . LEU A 1 96 ? -0.097 -14.082 -3.807 1.00 90.94 96 LEU A O 1
ATOM 766 N N . PHE A 1 97 ? 0.860 -12.547 -5.137 1.00 92.81 97 PHE A N 1
ATOM 767 C CA . PHE A 1 97 ? 1.233 -11.670 -4.036 1.00 92.81 97 PHE A CA 1
ATOM 768 C C . PHE A 1 97 ? 0.073 -10.809 -3.564 1.00 92.81 97 PHE A C 1
ATOM 770 O O . PHE A 1 97 ? -0.206 -10.772 -2.370 1.00 92.81 97 PHE A O 1
ATOM 777 N N . THR A 1 98 ? -0.641 -10.173 -4.488 1.00 92.81 98 THR A N 1
ATOM 778 C CA . THR A 1 98 ? -1.719 -9.230 -4.177 1.00 92.81 98 THR A CA 1
ATOM 779 C C . THR A 1 98 ? -2.820 -9.829 -3.287 1.00 92.81 98 THR A C 1
ATOM 781 O O . THR A 1 98 ? -3.140 -9.193 -2.282 1.00 92.81 98 THR A O 1
ATOM 784 N N . PRO A 1 99 ? -3.369 -11.038 -3.544 1.00 93.44 99 PRO A N 1
ATOM 785 C CA . PRO A 1 99 ? -4.412 -11.620 -2.693 1.00 93.44 99 PRO A CA 1
ATOM 786 C C . PRO A 1 99 ? -3.922 -11.825 -1.255 1.00 93.44 99 PRO A C 1
ATOM 788 O O . PRO A 1 99 ? -4.531 -11.353 -0.294 1.00 93.44 99 PRO A O 1
ATOM 791 N N . CYS A 1 100 ? -2.751 -12.452 -1.112 1.00 94.56 100 CYS A N 1
ATOM 792 C CA . CYS A 1 100 ? -2.128 -12.702 0.184 1.00 94.56 100 CYS A CA 1
ATOM 793 C C . CYS A 1 100 ? -1.810 -11.391 0.914 1.00 94.56 100 CYS A C 1
ATOM 795 O O . CYS A 1 100 ? -2.114 -11.234 2.095 1.00 94.56 100 CYS A O 1
ATOM 797 N N . PHE A 1 101 ? -1.226 -10.428 0.202 1.00 94.50 101 PHE A N 1
ATOM 798 C CA . PHE A 1 101 ? -0.840 -9.136 0.747 1.00 94.50 101 PHE A CA 1
ATOM 799 C C . PHE A 1 101 ? -2.048 -8.348 1.253 1.00 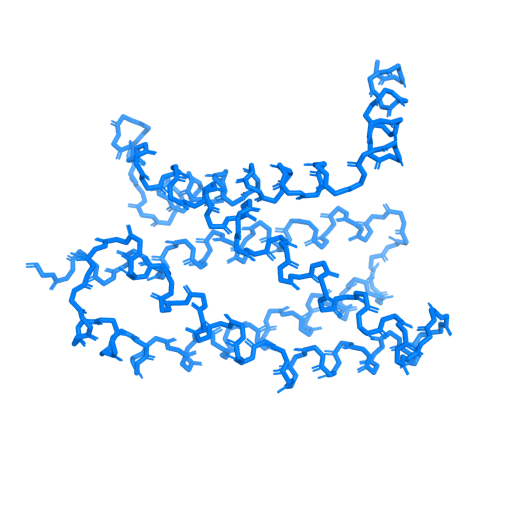94.50 101 PHE A C 1
ATOM 801 O O . PHE A 1 101 ? -1.995 -7.827 2.363 1.00 94.50 101 PHE A O 1
ATOM 808 N N . LEU A 1 102 ? -3.144 -8.289 0.490 1.00 93.69 102 LEU A N 1
ATOM 809 C CA . LEU A 1 102 ? -4.349 -7.560 0.894 1.00 93.69 102 LEU A CA 1
ATOM 810 C C . LEU A 1 102 ? -5.047 -8.211 2.088 1.00 93.69 102 LEU A C 1
ATOM 812 O O . LEU A 1 102 ? -5.464 -7.501 3.002 1.00 93.69 102 LEU A O 1
ATOM 816 N N . GLY A 1 103 ? -5.111 -9.545 2.133 1.00 93.50 103 GLY A N 1
ATOM 817 C CA . GLY A 1 103 ? -5.651 -10.264 3.290 1.00 93.50 103 GLY A CA 1
ATOM 818 C C . GLY A 1 103 ? -4.846 -9.975 4.559 1.00 93.50 103 GLY A C 1
ATOM 819 O O . GLY A 1 103 ? -5.406 -9.602 5.595 1.00 93.50 103 GLY A O 1
ATOM 820 N N . CYS A 1 104 ? -3.515 -10.049 4.465 1.00 94.69 104 CYS A N 1
ATOM 821 C CA . CYS A 1 104 ? -2.626 -9.695 5.569 1.00 94.69 104 CYS A CA 1
ATOM 822 C C . CYS A 1 104 ? -2.735 -8.210 5.943 1.00 94.69 104 CYS A C 1
ATOM 824 O O . CYS A 1 104 ? -2.761 -7.887 7.126 1.00 94.69 104 CYS A O 1
ATOM 826 N N . PHE A 1 105 ? -2.838 -7.307 4.966 1.00 94.06 105 PHE A N 1
ATOM 827 C CA . PHE A 1 105 ? -2.972 -5.871 5.207 1.00 94.06 105 PHE A CA 1
ATOM 828 C C . PHE A 1 105 ? -4.235 -5.545 6.009 1.00 94.06 105 PHE A C 1
ATOM 830 O O . PHE A 1 105 ? -4.146 -4.853 7.021 1.00 94.06 105 PHE A O 1
ATOM 837 N N . LEU A 1 106 ? -5.395 -6.078 5.606 1.00 93.12 106 LEU A N 1
ATOM 838 C CA . LEU A 1 106 ? -6.653 -5.884 6.334 1.00 93.12 106 LEU A CA 1
ATOM 839 C C . LEU A 1 106 ? -6.573 -6.465 7.752 1.00 93.12 106 LEU A C 1
ATOM 841 O O . LEU A 1 106 ? -6.990 -5.813 8.708 1.00 93.12 106 LEU A O 1
ATOM 845 N N . THR A 1 107 ? -5.961 -7.643 7.896 1.00 93.94 107 THR A N 1
ATOM 846 C CA . THR A 1 107 ? -5.765 -8.301 9.196 1.00 93.94 107 THR A CA 1
ATOM 847 C C . THR A 1 107 ? -4.899 -7.464 10.140 1.00 93.94 107 THR A C 1
ATOM 849 O O . THR A 1 107 ? -5.296 -7.175 11.268 1.00 93.94 107 THR A O 1
ATOM 852 N N . VAL A 1 108 ? -3.713 -7.049 9.683 1.00 94.38 108 VAL A N 1
ATOM 853 C CA . VAL A 1 108 ? -2.759 -6.270 10.487 1.00 94.38 108 VAL A CA 1
ATOM 854 C C . VAL A 1 108 ? -3.312 -4.880 10.787 1.00 94.38 108 VAL A C 1
ATOM 856 O O . VAL A 1 108 ? -3.135 -4.380 11.895 1.00 94.38 108 VAL A O 1
ATOM 859 N N . SER A 1 109 ? -4.026 -4.269 9.839 1.00 92.94 109 SER A N 1
ATOM 860 C CA . SER A 1 109 ? -4.694 -2.986 10.057 1.00 92.94 109 SER A CA 1
ATOM 861 C C . SER A 1 109 ? -5.739 -3.071 11.173 1.00 92.94 109 SER A C 1
ATOM 863 O O . SER A 1 109 ? -5.698 -2.262 12.099 1.00 92.94 109 SER A O 1
ATOM 865 N N . GLY A 1 110 ? -6.614 -4.085 11.154 1.00 91.81 110 GLY A N 1
ATOM 866 C CA . GLY A 1 110 ? -7.592 -4.309 12.224 1.00 91.81 110 GLY A CA 1
ATOM 867 C C . GLY A 1 110 ? -6.936 -4.609 13.578 1.00 91.81 110 GLY A C 1
ATOM 868 O O . GLY A 1 110 ? -7.342 -4.067 14.606 1.00 91.81 110 GLY A O 1
ATOM 869 N N . ALA A 1 111 ? -5.850 -5.390 13.582 1.00 93.12 111 ALA A N 1
ATOM 870 C CA . ALA A 1 111 ? -5.083 -5.672 14.795 1.00 93.12 111 ALA A CA 1
ATOM 871 C C . ALA A 1 111 ? -4.443 -4.405 15.397 1.00 93.12 111 ALA A C 1
ATOM 873 O O . ALA A 1 111 ? -4.496 -4.206 16.608 1.00 93.12 111 ALA A O 1
ATOM 874 N N . LEU A 1 112 ? -3.900 -3.504 14.569 1.00 91.88 112 LEU A N 1
ATOM 875 C CA . LEU A 1 112 ? -3.357 -2.209 15.016 1.00 91.88 112 LEU A CA 1
ATOM 876 C C . LEU A 1 112 ? -4.430 -1.232 15.510 1.00 91.88 112 LEU A C 1
ATOM 878 O O . LEU A 1 112 ? -4.124 -0.282 16.235 1.00 91.88 112 LEU A O 1
ATOM 882 N N . GLN A 1 113 ? -5.684 -1.453 15.121 1.00 89.94 113 GLN A N 1
ATOM 883 C CA . GLN A 1 113 ? -6.843 -0.754 15.668 1.00 89.94 113 GLN A CA 1
ATOM 884 C C . GLN A 1 113 ? -7.345 -1.382 16.979 1.00 89.94 113 GLN A C 1
ATOM 886 O O . GLN A 1 113 ? -8.289 -0.857 17.561 1.00 89.94 113 GLN A O 1
ATOM 891 N N . PHE A 1 114 ? -6.702 -2.451 17.468 1.00 91.06 114 PHE A N 1
ATOM 892 C CA . PHE A 1 114 ? -7.105 -3.225 18.648 1.00 91.06 114 PHE A CA 1
ATOM 893 C C . PHE A 1 114 ? -8.515 -3.824 18.536 1.00 91.06 114 PHE A C 1
ATOM 895 O O . PHE A 1 114 ? -9.214 -3.987 19.535 1.00 91.06 114 PHE A O 1
ATOM 902 N N . GLN A 1 115 ? -8.938 -4.168 17.317 1.00 90.06 115 GLN A N 1
ATOM 903 C CA . GLN A 1 115 ? -10.230 -4.808 17.092 1.00 90.06 115 GLN A CA 1
ATOM 904 C C . GLN A 1 115 ? -10.203 -6.286 17.524 1.00 90.06 115 GLN A C 1
ATOM 906 O O . GLN A 1 115 ? -9.194 -6.970 17.317 1.00 90.06 115 GLN A O 1
ATOM 911 N N . PRO A 1 116 ? -11.306 -6.824 18.079 1.00 92.69 116 PRO A N 1
ATOM 912 C CA . PRO A 1 116 ? -11.434 -8.254 18.339 1.00 92.69 116 PRO A CA 1
ATOM 913 C C . PRO A 1 116 ? -11.310 -9.079 17.053 1.00 92.69 116 PRO A C 1
ATOM 915 O O . PRO A 1 116 ? -11.759 -8.661 15.986 1.00 92.69 116 PRO A O 1
ATOM 918 N N . TRP A 1 117 ? -10.776 -10.299 17.160 1.00 92.44 117 TRP A N 1
ATOM 919 C CA . TRP A 1 117 ? -10.598 -11.186 16.003 1.00 92.44 117 TRP A CA 1
ATOM 920 C C . TRP A 1 117 ? -11.899 -11.466 15.236 1.00 92.44 117 TRP A C 1
ATOM 922 O O . TRP A 1 117 ? -11.874 -11.559 14.012 1.00 92.44 117 TRP A O 1
ATOM 932 N N . SER A 1 118 ? -13.036 -11.564 15.932 1.00 92.50 118 SER A N 1
ATOM 933 C CA . SER A 1 118 ? -14.353 -11.724 15.301 1.00 92.50 118 SER A CA 1
ATOM 934 C C . SER A 1 118 ? -14.673 -10.571 14.345 1.00 92.50 118 SER A C 1
ATOM 936 O O . SER A 1 118 ? -15.031 -10.817 13.198 1.00 92.50 118 SER A O 1
ATOM 938 N N . VAL A 1 119 ? -14.442 -9.329 14.779 1.00 90.94 119 VAL A N 1
ATOM 939 C CA . VAL A 1 119 ? -14.660 -8.115 13.975 1.00 90.94 119 VAL A CA 1
ATOM 940 C C . VAL A 1 119 ? -13.721 -8.083 12.771 1.00 90.94 119 VAL A C 1
ATOM 942 O O . VAL A 1 119 ? -14.158 -7.819 11.654 1.00 90.94 119 VAL A O 1
ATOM 945 N N . ILE A 1 120 ? -12.441 -8.414 12.972 1.00 92.12 120 ILE A N 1
ATOM 946 C CA . ILE A 1 120 ? -11.449 -8.469 11.887 1.00 92.12 120 ILE A CA 1
ATOM 947 C C . ILE A 1 120 ? -11.854 -9.513 10.841 1.00 92.12 120 ILE A C 1
ATOM 949 O O . ILE A 1 120 ? -11.822 -9.240 9.641 1.00 92.12 120 ILE A O 1
ATOM 953 N N . LYS A 1 121 ? -12.261 -10.707 11.283 1.00 93.31 121 LYS A N 1
ATOM 954 C CA . LYS A 1 121 ? -12.678 -11.795 10.395 1.00 93.31 121 LYS A CA 1
ATOM 955 C C . LYS A 1 121 ? -13.923 -11.419 9.594 1.00 93.31 121 LYS A C 1
ATOM 957 O O . LYS A 1 121 ? -13.949 -11.638 8.384 1.00 93.31 121 LYS A O 1
ATOM 962 N N . ASP A 1 122 ? -14.925 -10.831 10.240 1.00 91.88 122 ASP A N 1
ATOM 963 C CA . ASP A 1 122 ? -16.148 -10.389 9.567 1.00 91.88 122 ASP A CA 1
ATOM 964 C C . ASP A 1 122 ? -15.864 -9.285 8.551 1.00 91.88 122 ASP A C 1
ATOM 966 O O . ASP A 1 122 ? -16.377 -9.327 7.431 1.00 91.88 122 ASP A O 1
ATOM 970 N N . LYS A 1 123 ? -14.983 -8.344 8.900 1.00 87.81 123 LYS A N 1
ATOM 971 C CA . LYS A 1 123 ? -14.515 -7.298 7.990 1.00 87.81 123 LYS A CA 1
ATOM 972 C C . LYS A 1 123 ? -13.827 -7.882 6.759 1.00 87.81 123 LYS A C 1
ATOM 974 O O . LYS A 1 123 ? -14.166 -7.512 5.640 1.00 87.81 123 LYS A O 1
ATOM 979 N N . ILE A 1 124 ? -12.901 -8.825 6.945 1.00 92.25 124 ILE A N 1
ATOM 980 C CA . ILE A 1 124 ? -12.229 -9.506 5.830 1.00 92.25 124 ILE A CA 1
ATOM 981 C C . ILE A 1 124 ? -13.262 -10.215 4.952 1.00 92.25 124 ILE A C 1
ATOM 983 O O . ILE A 1 124 ? -13.251 -10.024 3.744 1.00 92.25 124 ILE A O 1
ATOM 987 N N . ASN A 1 125 ? -14.196 -10.971 5.529 1.00 91.44 125 ASN A N 1
ATOM 988 C CA . ASN A 1 125 ? -15.208 -11.684 4.744 1.00 91.44 125 ASN A CA 1
ATOM 989 C C . ASN A 1 125 ? -16.085 -10.750 3.897 1.00 91.44 125 ASN A C 1
ATOM 991 O O . ASN A 1 125 ? -16.463 -11.120 2.786 1.00 91.44 125 ASN A O 1
ATOM 995 N N . LYS A 1 126 ? -16.401 -9.556 4.408 1.00 89.19 126 LYS A N 1
ATOM 996 C CA . LYS A 1 126 ? -17.236 -8.570 3.711 1.00 89.19 126 LYS A CA 1
ATOM 997 C C . LYS A 1 126 ? -16.458 -7.777 2.663 1.00 89.19 126 LYS A C 1
ATOM 999 O O . LYS A 1 126 ? -16.906 -7.659 1.529 1.00 89.19 126 LYS A O 1
ATOM 1004 N N . GLU A 1 127 ? -15.296 -7.246 3.030 1.00 88.81 127 GLU A N 1
ATOM 1005 C CA . GLU A 1 127 ? -14.600 -6.231 2.232 1.00 88.81 127 GLU A CA 1
ATOM 1006 C C . GLU A 1 127 ? -13.495 -6.812 1.342 1.00 88.81 127 GLU A C 1
ATOM 1008 O O . GLU A 1 127 ? -13.148 -6.212 0.326 1.00 88.81 127 GLU A O 1
ATOM 1013 N N . TYR A 1 128 ? -12.925 -7.976 1.676 1.00 92.81 128 TYR A N 1
ATOM 1014 C CA . TYR A 1 128 ? -11.743 -8.502 0.982 1.00 92.81 128 TYR A CA 1
ATOM 1015 C C . TYR A 1 128 ? -11.964 -8.672 -0.521 1.00 92.81 128 TYR A C 1
ATOM 1017 O O . TYR A 1 128 ? -11.133 -8.236 -1.317 1.00 92.81 128 TYR A O 1
ATOM 1025 N N . PHE A 1 129 ? -13.086 -9.276 -0.920 1.00 93.25 129 PHE A N 1
ATOM 1026 C CA . PHE A 1 129 ? -13.385 -9.499 -2.334 1.00 93.25 129 PHE A CA 1
ATOM 1027 C C . PHE A 1 129 ? -13.593 -8.192 -3.093 1.00 93.25 129 PHE A C 1
ATOM 1029 O O . PHE A 1 129 ? -13.158 -8.077 -4.238 1.00 93.25 129 PHE A O 1
ATOM 1036 N N . GLU A 1 130 ? -14.216 -7.201 -2.461 1.00 92.50 130 GLU A N 1
ATOM 1037 C CA . GLU A 1 130 ? -14.408 -5.884 -3.057 1.00 92.50 130 GLU A CA 1
ATOM 1038 C C . GLU A 1 130 ? -13.070 -5.157 -3.221 1.00 92.50 130 GLU A C 1
ATOM 1040 O O . GLU A 1 130 ? -12.745 -4.699 -4.316 1.00 92.50 130 GLU A O 1
ATOM 1045 N N . VAL A 1 131 ? -12.235 -5.139 -2.179 1.00 93.56 131 VAL A N 1
ATOM 1046 C CA . VAL A 1 131 ? -10.888 -4.554 -2.228 1.00 93.56 131 VAL A CA 1
ATOM 1047 C C . VAL A 1 131 ? -10.028 -5.245 -3.289 1.00 93.56 131 VAL A C 1
ATOM 1049 O O . VAL A 1 131 ? -9.359 -4.565 -4.069 1.00 93.56 131 VAL A O 1
ATOM 1052 N N . LEU A 1 132 ? -10.071 -6.577 -3.370 1.00 94.31 132 LEU A N 1
ATOM 1053 C CA . LEU A 1 132 ? -9.332 -7.351 -4.366 1.00 94.31 132 LEU A CA 1
ATOM 1054 C C . LEU A 1 132 ? -9.818 -7.054 -5.791 1.00 94.31 132 LEU A C 1
ATOM 1056 O O . LEU A 1 132 ? -9.009 -6.830 -6.690 1.00 94.31 132 LEU A O 1
ATOM 1060 N N . LYS A 1 133 ? -11.136 -6.991 -6.002 1.00 94.06 133 LYS A N 1
ATOM 1061 C CA . LYS A 1 133 ? -11.727 -6.641 -7.298 1.00 94.06 133 LYS A CA 1
ATOM 1062 C C . LYS A 1 133 ? -11.330 -5.229 -7.727 1.00 94.06 133 LYS A C 1
ATOM 1064 O O . LYS A 1 133 ? -10.899 -5.044 -8.863 1.00 94.06 133 LYS A O 1
ATOM 1069 N N . THR A 1 134 ? -11.417 -4.250 -6.828 1.00 94.50 134 THR A N 1
ATOM 1070 C CA . THR A 1 134 ? -10.995 -2.868 -7.097 1.00 94.50 134 THR A CA 1
ATOM 1071 C C . THR A 1 134 ? -9.506 -2.806 -7.431 1.00 94.50 134 THR A C 1
ATOM 1073 O O . THR A 1 134 ? -9.120 -2.110 -8.369 1.00 94.50 134 THR A O 1
ATOM 1076 N N . ASN A 1 135 ? -8.668 -3.590 -6.743 1.00 94.50 135 ASN A N 1
ATOM 1077 C CA . ASN A 1 135 ? -7.245 -3.702 -7.056 1.00 94.50 135 ASN A CA 1
ATOM 1078 C C . ASN A 1 135 ? -7.014 -4.195 -8.498 1.00 94.50 135 ASN A C 1
ATOM 1080 O O . ASN A 1 135 ? -6.293 -3.549 -9.262 1.00 94.50 135 ASN A O 1
ATOM 1084 N N . TYR A 1 136 ? -7.698 -5.272 -8.893 1.00 93.31 136 TYR A N 1
ATOM 1085 C CA . TYR A 1 136 ? -7.614 -5.853 -10.237 1.00 93.31 136 TYR A CA 1
ATOM 1086 C C . TYR A 1 136 ? -8.233 -4.999 -11.340 1.00 93.31 136 TYR A C 1
ATOM 1088 O O . TYR A 1 136 ? -7.883 -5.160 -12.506 1.00 93.31 136 TYR A O 1
ATOM 1096 N N . MET A 1 137 ? -9.126 -4.073 -11.010 1.00 92.50 137 MET A N 1
ATOM 1097 C CA . MET A 1 137 ? -9.608 -3.084 -11.972 1.00 92.50 137 MET A CA 1
ATOM 1098 C C . MET A 1 137 ? -8.623 -1.925 -12.115 1.00 92.50 137 MET A C 1
ATOM 1100 O O . MET A 1 137 ? -8.354 -1.471 -13.229 1.00 92.50 137 MET A O 1
ATOM 1104 N N . LEU A 1 138 ? -8.060 -1.460 -11.000 1.00 93.19 138 LEU A N 1
ATOM 1105 C CA . LEU A 1 138 ? -7.201 -0.284 -10.965 1.00 93.19 138 LEU A CA 1
ATOM 1106 C C . LEU A 1 138 ? -5.824 -0.557 -11.575 1.00 93.19 138 LEU A C 1
ATOM 1108 O O . LEU A 1 138 ? -5.401 0.161 -12.481 1.00 93.19 138 LEU A O 1
ATOM 1112 N N . TRP A 1 139 ? -5.111 -1.574 -11.086 1.00 91.19 139 TRP A N 1
ATOM 1113 C CA . TRP A 1 139 ? -3.692 -1.749 -11.402 1.00 91.19 139 TRP A CA 1
ATOM 1114 C C . TRP A 1 139 ? -3.432 -2.205 -12.835 1.00 91.19 139 TRP A C 1
ATOM 1116 O O . TRP A 1 139 ? -2.630 -1.548 -13.497 1.00 91.19 139 TRP A O 1
ATOM 1126 N N . PRO A 1 140 ? -4.105 -3.234 -13.380 1.00 88.25 140 PRO A N 1
ATOM 1127 C CA . PRO A 1 140 ? -3.971 -3.582 -14.793 1.00 88.25 140 PRO A CA 1
ATOM 1128 C C . PRO A 1 140 ? -4.277 -2.404 -15.724 1.00 88.25 140 PRO A C 1
ATOM 1130 O O . PRO A 1 140 ? -3.496 -2.125 -16.634 1.00 88.25 140 PRO A O 1
ATOM 1133 N N . SER A 1 141 ? -5.346 -1.649 -15.455 1.00 90.69 141 SER A N 1
ATOM 1134 C CA . SER A 1 141 ? -5.705 -0.460 -16.239 1.00 90.69 141 SER A CA 1
ATOM 1135 C C . SER A 1 141 ? -4.628 0.622 -16.152 1.00 90.69 141 SER A C 1
ATOM 1137 O O . SER A 1 141 ? -4.179 1.145 -17.1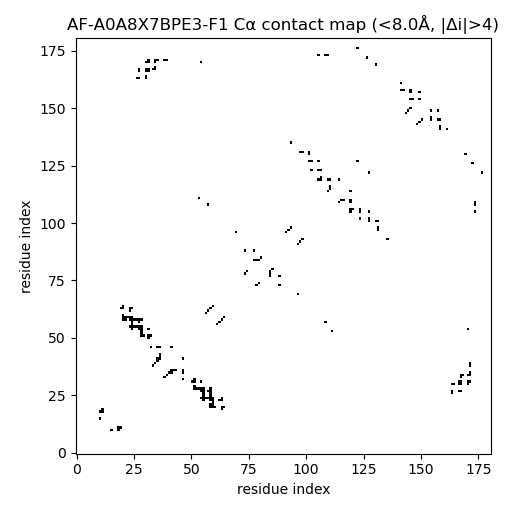73 1.00 90.69 141 SER A O 1
ATOM 1139 N N . ALA A 1 142 ? -4.146 0.921 -14.943 1.00 91.88 142 ALA A N 1
ATOM 1140 C CA . ALA A 1 142 ? -3.079 1.890 -14.728 1.00 91.88 142 ALA A CA 1
ATOM 1141 C C . ALA A 1 142 ? -1.774 1.470 -15.418 1.00 91.88 142 ALA A C 1
ATOM 1143 O O . ALA A 1 142 ? -1.103 2.307 -16.022 1.00 91.88 142 ALA A O 1
ATOM 1144 N N . GLN A 1 143 ? -1.423 0.184 -15.380 1.00 89.06 143 GLN A N 1
ATOM 1145 C CA . GLN A 1 143 ? -0.229 -0.355 -16.033 1.00 89.06 143 GLN A CA 1
ATOM 1146 C C . GLN A 1 143 ? -0.341 -0.261 -17.558 1.00 89.06 143 GLN A C 1
ATOM 1148 O O . GLN A 1 143 ? 0.599 0.191 -18.212 1.00 89.06 143 GLN A O 1
ATOM 1153 N N . LEU A 1 144 ? -1.503 -0.585 -18.134 1.00 88.25 144 LEU A N 1
ATOM 1154 C CA . LEU A 1 144 ? -1.749 -0.402 -19.566 1.00 88.25 144 LEU A CA 1
ATOM 1155 C C . LEU A 1 144 ? -1.602 1.071 -19.975 1.00 88.25 144 LEU A C 1
ATOM 1157 O O . LEU A 1 144 ? -0.828 1.379 -20.880 1.00 88.25 144 LEU A O 1
ATOM 1161 N N . ILE A 1 145 ? -2.248 2.000 -19.267 1.00 90.31 145 ILE A N 1
ATOM 1162 C CA . ILE A 1 145 ? -2.114 3.442 -19.539 1.00 90.31 145 ILE A CA 1
ATOM 1163 C C . ILE A 1 145 ? -0.645 3.877 -19.435 1.00 90.31 145 ILE A C 1
ATOM 1165 O O . ILE A 1 145 ? -0.123 4.561 -20.316 1.00 90.31 145 ILE A O 1
ATOM 1169 N N . THR A 1 146 ? 0.055 3.423 -18.396 1.00 88.69 146 THR A N 1
ATOM 1170 C CA . THR A 1 146 ? 1.464 3.754 -18.156 1.00 88.69 146 THR A CA 1
ATOM 1171 C C . THR A 1 146 ? 2.365 3.312 -19.310 1.00 88.69 146 THR A C 1
ATOM 1173 O O . THR A 1 146 ? 3.248 4.063 -19.729 1.00 88.69 146 THR A O 1
ATOM 1176 N N . PHE A 1 147 ? 2.173 2.099 -19.834 1.00 84.94 147 PHE A N 1
ATOM 1177 C CA . PHE A 1 147 ? 3.044 1.556 -20.876 1.00 84.94 147 PHE A CA 1
ATOM 1178 C C . PHE A 1 147 ? 2.695 2.026 -22.288 1.00 84.94 147 PHE A C 1
ATOM 1180 O O . PHE A 1 147 ? 3.621 2.193 -23.087 1.00 84.94 147 PHE A O 1
ATOM 1187 N N . TYR A 1 148 ? 1.411 2.250 -22.583 1.00 85.25 148 TYR A N 1
ATOM 1188 C CA . TYR A 1 148 ? 0.938 2.592 -23.927 1.00 85.25 148 TYR A CA 1
ATOM 1189 C C . TYR A 1 148 ? 0.768 4.096 -24.164 1.00 85.25 148 TYR A C 1
ATOM 1191 O O . TYR A 1 148 ? 1.036 4.555 -25.270 1.00 85.25 148 TYR A O 1
ATOM 1199 N N . ILE A 1 149 ? 0.349 4.862 -23.153 1.00 90.19 149 ILE A N 1
ATOM 1200 C CA . ILE A 1 149 ? -0.010 6.282 -23.310 1.00 90.19 149 ILE A CA 1
ATOM 1201 C C . ILE A 1 149 ? 1.071 7.187 -22.716 1.00 90.19 149 ILE A C 1
ATOM 1203 O O . ILE A 1 149 ? 1.468 8.173 -23.332 1.00 90.19 149 ILE A O 1
ATOM 1207 N N . ILE A 1 150 ? 1.565 6.863 -21.517 1.00 87.50 150 ILE A N 1
ATOM 1208 C CA . ILE A 1 150 ? 2.445 7.765 -20.769 1.00 87.50 150 ILE A CA 1
ATOM 1209 C C . ILE A 1 150 ? 3.911 7.647 -21.243 1.00 87.50 150 ILE A C 1
ATOM 1211 O O . ILE A 1 150 ? 4.505 6.557 -21.181 1.00 87.50 150 ILE A O 1
ATOM 1215 N N . PRO A 1 151 ? 4.551 8.763 -21.658 1.00 86.00 151 PRO A N 1
ATOM 1216 C CA . PRO A 1 151 ? 5.973 8.788 -22.002 1.00 86.00 151 PRO A CA 1
ATOM 1217 C C . PRO A 1 151 ? 6.854 8.346 -20.830 1.00 86.00 151 PRO A C 1
ATOM 1219 O O . PRO A 1 151 ? 6.546 8.642 -19.676 1.00 86.00 151 PRO A O 1
ATOM 1222 N N . LEU A 1 152 ? 7.986 7.692 -21.121 1.00 82.38 152 LEU A N 1
ATOM 1223 C CA . LEU A 1 152 ? 8.864 7.053 -20.125 1.00 82.38 152 LEU A CA 1
ATOM 1224 C C . LEU A 1 152 ? 9.183 7.950 -18.914 1.00 82.38 152 LEU A C 1
ATOM 1226 O O . LEU A 1 152 ? 9.105 7.491 -17.777 1.00 82.38 152 LEU A O 1
ATOM 1230 N N . GLN A 1 153 ? 9.474 9.228 -19.159 1.00 85.00 153 GLN A N 1
ATOM 1231 C CA . GLN A 1 153 ? 9.831 10.217 -18.135 1.00 85.00 153 GLN A CA 1
ATOM 1232 C C . GLN A 1 153 ? 8.699 10.566 -17.152 1.00 85.00 153 GLN A C 1
ATOM 1234 O O . GLN A 1 153 ? 8.976 10.968 -16.026 1.00 85.00 153 GLN A O 1
ATOM 1239 N N . TYR A 1 154 ? 7.433 10.378 -17.537 1.00 87.12 154 TYR A N 1
ATOM 1240 C CA . TYR A 1 154 ? 6.267 10.702 -16.703 1.00 87.12 154 TYR A CA 1
ATOM 1241 C C . TYR A 1 154 ? 5.648 9.479 -16.016 1.00 87.12 154 TYR A C 1
ATOM 1243 O O . TYR A 1 154 ? 4.788 9.632 -15.149 1.00 87.12 154 TYR A O 1
ATOM 1251 N N . ARG A 1 155 ? 6.094 8.261 -16.352 1.00 86.56 155 ARG A N 1
ATOM 1252 C CA . ARG A 1 155 ? 5.517 7.011 -15.822 1.00 86.56 155 ARG A CA 1
ATOM 1253 C C . ARG A 1 155 ? 5.582 6.928 -14.305 1.00 86.56 155 ARG A C 1
ATOM 1255 O O . ARG A 1 155 ? 4.595 6.569 -13.676 1.00 86.56 155 ARG A O 1
ATOM 1262 N N . ILE A 1 156 ? 6.719 7.305 -13.720 1.00 85.44 156 ILE A N 1
ATOM 1263 C CA . ILE A 1 156 ? 6.906 7.284 -12.262 1.00 85.44 156 ILE A CA 1
ATOM 1264 C C . ILE A 1 156 ? 5.905 8.224 -11.584 1.00 85.44 156 ILE A C 1
ATOM 1266 O O . ILE A 1 156 ? 5.310 7.852 -10.578 1.00 85.44 156 ILE A O 1
ATOM 1270 N N . ILE A 1 157 ? 5.683 9.413 -12.149 1.00 88.12 157 ILE A N 1
ATOM 1271 C CA . ILE A 1 157 ? 4.749 10.406 -11.606 1.00 88.12 157 ILE A CA 1
ATOM 1272 C C . ILE A 1 157 ? 3.313 9.875 -11.669 1.00 88.12 157 ILE A C 1
ATOM 1274 O O . ILE A 1 157 ? 2.614 9.892 -10.659 1.00 88.12 157 ILE A O 1
ATOM 1278 N N . PHE A 1 158 ? 2.896 9.344 -12.822 1.00 90.62 158 PHE A N 1
ATOM 1279 C CA . PHE A 1 158 ? 1.557 8.781 -12.998 1.00 90.62 158 PHE A CA 1
ATOM 1280 C C . PHE A 1 158 ? 1.296 7.599 -12.053 1.00 90.62 158 PHE A C 1
ATOM 1282 O O . PHE A 1 158 ? 0.300 7.587 -11.335 1.00 90.62 158 PHE A O 1
ATOM 1289 N N . VAL A 1 159 ? 2.216 6.633 -11.992 1.00 89.31 159 VAL A N 1
ATOM 1290 C CA . VAL A 1 159 ? 2.081 5.463 -11.111 1.00 89.31 159 VAL A CA 1
ATOM 1291 C C . VAL A 1 159 ? 2.072 5.878 -9.640 1.00 89.31 159 VAL A C 1
ATOM 1293 O O . VAL A 1 159 ? 1.299 5.327 -8.862 1.00 89.31 159 VAL A O 1
ATOM 1296 N N . SER A 1 160 ? 2.873 6.876 -9.255 1.00 89.50 160 SER A N 1
ATOM 1297 C CA . SER A 1 160 ? 2.879 7.402 -7.882 1.00 89.50 160 SER A CA 1
ATOM 1298 C C . SER A 1 160 ? 1.551 8.068 -7.521 1.00 89.50 160 SER A C 1
ATOM 1300 O O . SER A 1 160 ? 1.069 7.911 -6.403 1.00 89.50 160 SER A O 1
ATOM 1302 N N . PHE A 1 161 ? 0.933 8.774 -8.470 1.00 92.19 161 PHE A N 1
ATOM 1303 C CA . PHE A 1 161 ? -0.395 9.354 -8.289 1.00 92.19 161 PHE A CA 1
ATOM 1304 C C . PHE A 1 161 ? -1.476 8.275 -8.126 1.00 92.19 161 PHE A C 1
ATOM 1306 O O . PHE A 1 161 ? -2.262 8.333 -7.184 1.00 92.19 161 PHE A O 1
ATOM 1313 N N . VAL A 1 162 ? -1.480 7.243 -8.976 1.00 94.12 162 VAL A N 1
ATOM 1314 C CA . VAL A 1 162 ? -2.400 6.099 -8.824 1.00 94.12 162 VAL A CA 1
ATOM 1315 C C . VAL A 1 162 ? -2.173 5.384 -7.489 1.00 94.12 162 VAL A C 1
ATOM 1317 O O . VAL A 1 162 ? -3.133 5.031 -6.807 1.00 94.12 162 VAL A O 1
ATOM 1320 N N . ALA A 1 163 ? -0.914 5.218 -7.072 1.00 91.62 163 ALA A N 1
ATOM 1321 C CA . ALA A 1 163 ? -0.574 4.628 -5.783 1.00 91.62 163 ALA A CA 1
ATOM 1322 C C . ALA A 1 163 ? -1.116 5.454 -4.609 1.00 91.62 163 ALA A C 1
ATOM 1324 O O . ALA A 1 163 ? -1.607 4.872 -3.645 1.00 91.62 163 ALA A O 1
ATOM 1325 N N . LEU A 1 164 ? -1.056 6.787 -4.677 1.00 92.00 164 LEU A N 1
ATOM 1326 C CA . LEU A 1 164 ? -1.654 7.670 -3.673 1.00 92.00 164 LEU A CA 1
ATOM 1327 C C . LEU A 1 164 ? -3.165 7.414 -3.563 1.00 92.00 164 LEU A C 1
ATOM 1329 O O . LEU A 1 164 ? -3.652 7.135 -2.473 1.00 92.00 164 LEU A O 1
ATOM 1333 N N . LEU A 1 165 ? -3.883 7.415 -4.694 1.00 94.25 165 LEU A N 1
ATOM 1334 C CA . LEU A 1 165 ? -5.326 7.141 -4.725 1.00 94.25 165 LEU A CA 1
ATOM 1335 C C . LEU A 1 165 ? -5.663 5.766 -4.139 1.00 94.25 165 LEU A C 1
ATOM 1337 O O . LEU A 1 165 ? -6.590 5.639 -3.341 1.00 94.25 165 LEU A O 1
ATOM 1341 N N . TRP A 1 166 ? -4.883 4.743 -4.494 1.00 94.94 166 TRP A N 1
ATOM 1342 C CA . TRP A 1 166 ? -5.046 3.394 -3.959 1.00 94.94 166 TRP A CA 1
ATOM 1343 C C . TRP A 1 166 ? -4.840 3.336 -2.441 1.00 94.94 166 TRP A C 1
ATOM 1345 O O . TRP A 1 166 ? -5.643 2.734 -1.731 1.00 94.94 166 TRP A O 1
ATOM 1355 N N . ASN A 1 167 ? -3.790 3.978 -1.923 1.00 93.56 167 ASN A N 1
ATOM 1356 C CA . ASN A 1 167 ? -3.533 4.021 -0.483 1.00 93.56 167 ASN A CA 1
ATOM 1357 C C . ASN A 1 167 ? -4.614 4.808 0.263 1.00 93.56 167 ASN A C 1
ATOM 1359 O O . ASN A 1 167 ? -4.996 4.415 1.359 1.00 93.56 167 ASN A O 1
ATOM 1363 N N . THR A 1 168 ? -5.137 5.881 -0.331 1.00 92.94 168 THR A N 1
ATOM 1364 C CA . THR A 1 168 ? -6.262 6.646 0.215 1.00 92.94 168 THR A CA 1
ATOM 1365 C C . THR A 1 168 ? -7.527 5.789 0.282 1.00 92.94 168 THR A C 1
ATOM 1367 O O . THR A 1 168 ? -8.196 5.768 1.313 1.00 92.94 168 THR A O 1
ATOM 1370 N N . TYR A 1 169 ? -7.825 5.023 -0.770 1.00 93.75 169 TYR A N 1
ATOM 1371 C CA . TYR A 1 169 ? -8.928 4.060 -0.765 1.00 93.75 169 TYR A CA 1
ATOM 1372 C C . TYR A 1 169 ? -8.747 2.993 0.323 1.00 93.75 169 TYR A C 1
ATOM 1374 O O . TYR A 1 169 ? -9.638 2.804 1.146 1.00 93.75 169 TYR A O 1
ATOM 1382 N N . LEU A 1 170 ? -7.574 2.350 0.397 1.00 91.44 170 LEU A N 1
ATOM 1383 C CA . LEU A 1 170 ? -7.275 1.368 1.445 1.00 91.44 170 LEU A CA 1
ATOM 1384 C C . LEU A 1 170 ? -7.397 1.962 2.849 1.00 91.44 170 LEU A C 1
ATOM 1386 O O . LEU A 1 170 ? -7.881 1.286 3.754 1.00 91.44 170 LEU A O 1
ATOM 1390 N N . ALA A 1 171 ? -6.967 3.211 3.032 1.00 90.12 171 ALA A N 1
ATOM 1391 C CA . ALA A 1 171 ? -7.096 3.912 4.297 1.00 90.12 171 ALA A CA 1
ATOM 1392 C C . ALA A 1 171 ? -8.554 4.145 4.684 1.00 90.12 171 ALA A C 1
ATOM 1394 O O . ALA A 1 171 ? -8.903 3.969 5.849 1.00 90.12 171 ALA A O 1
ATOM 1395 N N . SER A 1 172 ? -9.412 4.476 3.720 1.00 89.69 172 SER A N 1
ATOM 1396 C CA . SER A 1 172 ? -10.849 4.594 3.953 1.00 89.69 172 SER A CA 1
ATOM 1397 C C . SER A 1 172 ? -11.476 3.240 4.300 1.00 89.69 172 SER A C 1
ATOM 1399 O O . SER A 1 172 ? -12.022 3.105 5.393 1.00 89.69 172 SER A O 1
ATOM 1401 N N . GLN A 1 173 ? -11.287 2.203 3.472 1.00 89.31 173 GLN A N 1
ATOM 1402 C CA . GLN A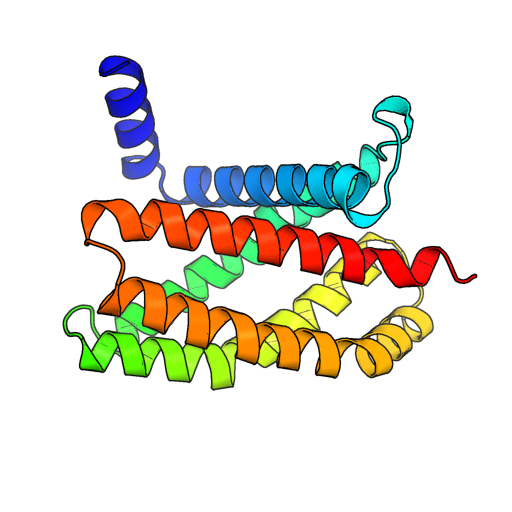 1 173 ? -11.847 0.864 3.726 1.00 89.31 173 GLN A CA 1
ATOM 1403 C C . GLN A 1 173 ? -11.399 0.305 5.080 1.00 89.31 173 GLN A C 1
ATOM 1405 O O . GLN A 1 173 ? -12.202 -0.166 5.882 1.00 89.31 173 GLN A O 1
ATOM 1410 N N . ALA A 1 174 ? -10.112 0.437 5.411 1.00 86.50 174 ALA A N 1
ATOM 1411 C CA . ALA A 1 174 ? -9.563 -0.018 6.684 1.00 86.50 174 ALA A CA 1
ATOM 1412 C C . ALA A 1 174 ? -10.244 0.599 7.918 1.00 86.50 174 ALA A C 1
ATOM 1414 O O . ALA A 1 174 ? -10.219 -0.035 8.9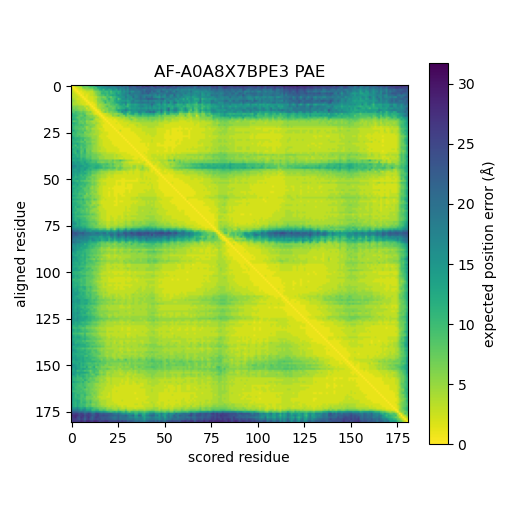72 1.00 86.50 174 ALA A O 1
ATOM 1415 N N . ASN A 1 175 ? -10.885 1.764 7.796 1.00 83.50 175 ASN A N 1
ATOM 1416 C CA . ASN A 1 175 ? -11.538 2.464 8.905 1.00 83.50 175 ASN A CA 1
ATOM 1417 C C . ASN A 1 175 ? -13.067 2.595 8.750 1.00 83.50 175 ASN A C 1
ATOM 1419 O O . ASN A 1 175 ? -13.732 2.975 9.709 1.00 83.50 175 ASN A O 1
ATOM 1423 N N . GLN A 1 176 ? -13.643 2.243 7.597 1.00 72.62 176 GLN A N 1
ATOM 1424 C CA . GLN A 1 176 ? -15.077 2.399 7.323 1.00 72.62 176 GLN A CA 1
ATOM 1425 C C . GLN A 1 176 ? -15.965 1.586 8.282 1.00 72.62 176 GLN A C 1
ATOM 1427 O O . GLN A 1 176 ? -16.966 2.099 8.770 1.00 72.62 176 GLN A O 1
ATOM 1432 N N . SER A 1 177 ? -15.557 0.371 8.656 1.00 54.88 177 SER A N 1
ATOM 1433 C CA . SER A 1 177 ? -16.331 -0.504 9.553 1.00 54.88 177 SER A CA 1
ATOM 1434 C C . SER A 1 177 ? -16.301 -0.110 11.042 1.00 54.88 177 SER A C 1
ATOM 1436 O O . SER A 1 177 ? -16.950 -0.775 11.840 1.00 54.88 177 SER A O 1
ATOM 1438 N N . TYR A 1 178 ? -15.580 0.947 11.441 1.00 47.44 178 TYR A N 1
ATOM 1439 C CA . TYR A 1 178 ? -15.674 1.489 12.808 1.00 47.44 178 TYR A CA 1
ATOM 1440 C C . TYR A 1 178 ? -16.893 2.409 12.991 1.00 47.44 178 TYR A C 1
ATOM 1442 O O . TYR A 1 178 ? -17.422 2.508 14.089 1.00 47.44 178 TYR A O 1
ATOM 1450 N N . ASN A 1 179 ? -17.359 3.064 11.922 1.00 46.47 179 ASN A N 1
ATOM 1451 C CA . ASN A 1 179 ? -18.420 4.075 12.010 1.00 46.47 179 ASN A CA 1
ATOM 1452 C C . ASN A 1 179 ? -19.848 3.499 11.905 1.00 46.47 179 ASN A C 1
ATOM 1454 O O . ASN A 1 179 ? -20.806 4.261 11.989 1.00 46.47 179 ASN A O 1
ATOM 1458 N N . GLU A 1 180 ? -20.000 2.187 11.691 1.00 41.44 180 GLU A N 1
ATOM 1459 C CA . GLU A 1 180 ? -21.306 1.505 11.581 1.00 41.44 180 GLU A CA 1
ATOM 1460 C C . GLU A 1 180 ? -21.727 0.759 12.868 1.00 41.44 180 GLU A C 1
ATOM 1462 O O . GLU A 1 180 ? -22.721 0.032 12.863 1.00 41.44 180 GLU A O 1
ATOM 1467 N N . THR A 1 181 ? -21.003 0.952 13.975 1.00 32.16 181 THR A N 1
ATOM 1468 C CA . THR A 1 181 ? -21.354 0.486 15.334 1.00 32.16 181 THR A CA 1
ATOM 1469 C C . THR A 1 181 ? -21.460 1.657 16.288 1.00 32.16 181 THR A C 1
ATOM 1471 O O . THR A 1 181 ? -22.405 1.652 17.105 1.00 32.16 181 THR A O 1
#

Solvent-accessible surface area (backbone atoms only — not comparable to full-atom values): 9747 Å² total; per-residue (Å²): 114,71,65,60,51,53,50,52,50,50,46,42,70,74,38,50,67,61,43,48,20,52,52,37,8,52,49,33,21,52,16,30,52,45,17,42,41,73,73,67,62,41,54,86,89,66,61,57,65,68,58,30,50,50,34,24,44,42,17,35,73,46,5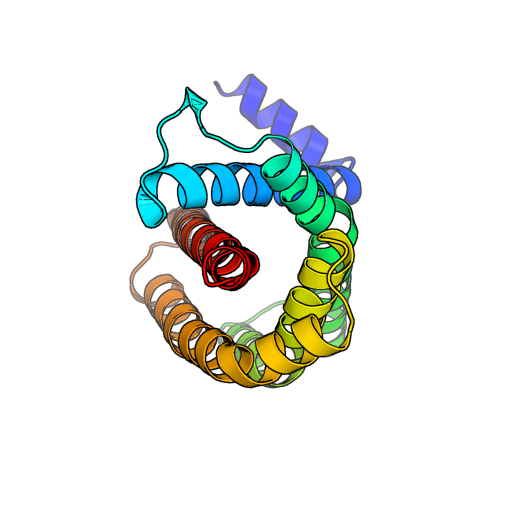0,31,56,51,52,53,52,50,51,53,48,50,42,74,75,64,53,90,82,51,74,70,48,52,53,50,52,50,52,50,43,58,68,60,46,44,59,56,50,52,55,51,48,55,48,52,52,31,50,76,69,69,51,55,67,69,59,40,52,53,47,44,72,66,44,44,64,55,56,51,50,51,46,64,55,47,49,59,51,51,51,49,45,36,74,75,70,40,56,80,91,49,30,66,59,53,52,50,51,52,48,41,55,50,41,15,50,53,43,38,62,76,52,52,78,66,80,80,116

InterPro domains:
  IPR007248 Mpv17/PMP22 [PF04117] (111-171)
  IPR007248 Mpv17/PMP22 [PTHR11266] (5-171)

Radius of gyration: 17.42 Å; Cα contacts (8 Å, |Δi|>4): 134; chains: 1; bounding box: 45×39×43 Å

Sequence (181 aa):
MAQLLKWCNRIVVTHPWKTQLLTTGFLMATSDVIAQTAIEKKKVKEIEPLRVGRFAFLGTCFVAPILRTWYNVLEKTMGAVGRTIGLRKMMVDQLLFTPCFLGCFLTVSGALQFQPWSVIKDKINKEYFEVLKTNYMLWPSAQLITFYIIPLQYRIIFVSFVALLWNTYLASQANQSYNET

Secondary structure (DSSP, 8-state):
-HHHHHHHHHHHHH-HHHHHHHHHHHHHHHHHHHIIIIIS---GGG--HHHHHHHHHIIIIIIHHHHHHHHHHHHHHH-S--HHHHHHHHHHIIIIIHHHHHHHHHHHHHHHTT--HHHHHHHHHHHHHHHHHHHHHHHHHHHHHHHHTS-GGGHHHHHHHHHHHHHHHHHHHHHHTTTT-

Organism: NCBI:txid2747483

Nearest PDB structures (foldseek):
  8flq-assembly1_R  TM=3.080E-01  e=6.404E+00  Homo sapiens
  8fls-assembly1_R  TM=2.740E-01  e=7.385E+00  Homo sapiens

Foldseek 3Di:
DVVVVVVVVVCCVVCVLQCLLQVQLVLLLVLLVCLCCVVVVDDPVRDDVLLSVLSSCCRRPPVRVVVVVLVVVLCVPQNDDDPVSVVVSVVCCLPPVLLVVLLVSLQVLCVSVVHDPVLSVVLCVPCSVVLSVVCVVQPVVLVCCLVPPNDPVCSVVSVSVSVSNNSSVVSCSSCVVVVVD

pLDDT: mean 86.13, std 11.77, range [32.16, 95.81]